Protein AF-A0A5C7ARL5-F1 (afdb_monomer_lite)

Secondary structure (DSSP, 8-state):
--GGGS-S--TTEEEEEEETTTTEEEEEETTTTEEEEEEE-TTT-TTS-EEEEEEE-SSSS----HHHHT---EESSHHHHHHHHHHHHHHHHHHTTTSPP--SEEEEEEEEGGGHHHHHHHH-S-EEEEEETTEEEEEEEEEPPTT-SSHHHHHHHHHHHHHHTSS--GGG---EEEE-TT--EEEEE-GGGGSS----

pLDDT: mean 78.19, std 13.84, range [32.22, 96.56]

Structure (mmCIF, N/CA/C/O backbone):
data_AF-A0A5C7ARL5-F1
#
_entry.id   AF-A0A5C7ARL5-F1
#
loop_
_atom_site.group_PDB
_atom_site.id
_atom_site.type_symbol
_atom_site.label_atom_id
_atom_site.label_alt_id
_atom_site.label_comp_id
_atom_site.label_asym_id
_atom_site.label_entity_id
_atom_site.label_seq_id
_atom_site.pdbx_PDB_ins_code
_atom_site.Cartn_x
_atom_site.Cartn_y
_atom_site.Cartn_z
_atom_site.occupancy
_atom_site.B_iso_or_equiv
_atom_site.auth_seq_id
_atom_site.auth_comp_id
_atom_site.auth_asym_id
_atom_site.auth_atom_id
_atom_site.pdbx_PDB_model_num
ATOM 1 N N . MET A 1 1 ? 8.467 6.815 -24.091 1.00 86.00 1 MET A N 1
ATOM 2 C CA . MET A 1 1 ? 9.329 5.598 -24.172 1.00 86.00 1 MET A CA 1
ATOM 3 C C . MET A 1 1 ? 8.619 4.344 -23.655 1.00 86.00 1 MET A C 1
ATOM 5 O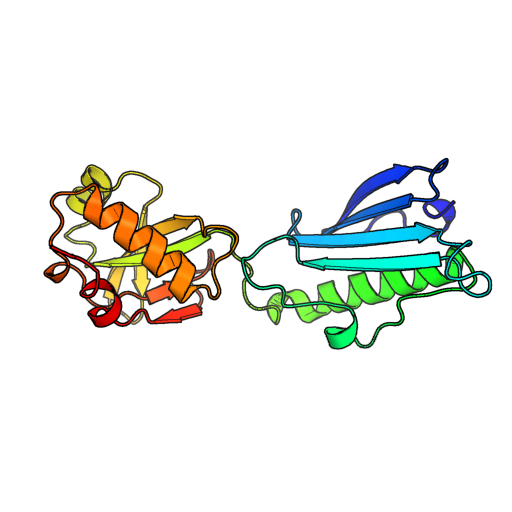 O . MET A 1 1 ? 8.441 3.408 -24.422 1.00 86.00 1 MET A O 1
ATOM 9 N N . TYR A 1 2 ? 8.197 4.303 -22.389 1.00 90.31 2 TYR A N 1
ATOM 10 C CA . TYR A 1 2 ? 7.544 3.115 -21.818 1.00 90.31 2 TYR A CA 1
ATOM 11 C C . TYR A 1 2 ? 6.089 2.936 -22.272 1.00 90.31 2 TYR A C 1
ATOM 13 O O . TYR A 1 2 ? 5.675 1.814 -22.555 1.00 90.31 2 TYR A O 1
ATOM 21 N N . LEU A 1 3 ? 5.336 4.035 -22.432 1.00 89.12 3 LEU A N 1
ATOM 22 C CA . LEU A 1 3 ? 3.918 4.004 -22.829 1.00 89.12 3 LEU A CA 1
ATOM 23 C C . LEU A 1 3 ? 3.642 3.193 -24.103 1.00 89.12 3 LEU A C 1
ATOM 25 O O . LEU A 1 3 ? 2.608 2.543 -24.195 1.00 89.12 3 LEU A O 1
ATOM 29 N N . SER A 1 4 ? 4.560 3.180 -25.077 1.00 90.88 4 SER A N 1
ATOM 30 C CA . SER A 1 4 ? 4.392 2.410 -26.321 1.00 90.88 4 SER A CA 1
ATOM 31 C C . SER A 1 4 ? 4.412 0.892 -26.125 1.00 90.88 4 SER A C 1
ATOM 33 O O . SER A 1 4 ? 4.107 0.152 -27.060 1.00 90.88 4 SER A O 1
ATOM 35 N N . HIS A 1 5 ? 4.814 0.424 -24.945 1.00 92.00 5 HIS A N 1
ATOM 36 C CA . HIS A 1 5 ? 4.867 -0.988 -24.581 1.00 92.00 5 HIS A CA 1
ATOM 37 C C . HIS A 1 5 ? 3.755 -1.392 -23.605 1.00 92.00 5 HIS A C 1
ATOM 39 O O . HIS A 1 5 ? 3.559 -2.588 -23.397 1.00 92.00 5 HIS A O 1
ATOM 45 N N . LEU A 1 6 ? 3.026 -0.427 -23.034 1.00 91.12 6 LEU A N 1
ATOM 46 C CA . LEU A 1 6 ? 1.921 -0.697 -22.121 1.00 91.12 6 LEU A CA 1
ATOM 47 C C . LEU A 1 6 ? 0.641 -1.078 -22.882 1.00 91.12 6 LEU A C 1
ATOM 49 O O . LEU A 1 6 ? 0.386 -0.574 -23.981 1.00 91.12 6 LEU A O 1
ATOM 53 N N . PRO A 1 7 ? -0.205 -1.945 -22.300 1.00 89.75 7 PRO A N 1
ATOM 54 C CA . PRO A 1 7 ? -1.556 -2.146 -22.800 1.00 89.75 7 PRO A CA 1
ATOM 55 C C . PRO A 1 7 ? -2.400 -0.877 -22.604 1.00 89.75 7 PRO A C 1
ATOM 57 O O . PRO A 1 7 ? -2.127 -0.044 -21.744 1.00 89.75 7 PRO A O 1
ATOM 60 N N . SER A 1 8 ? -3.473 -0.743 -23.384 1.00 84.75 8 SER A N 1
ATOM 61 C CA . SER A 1 8 ? -4.362 0.427 -23.325 1.00 84.75 8 SER A CA 1
ATOM 62 C C . SER A 1 8 ? -5.197 0.516 -22.045 1.00 84.75 8 SER A C 1
ATOM 64 O O . SER A 1 8 ? -5.700 1.589 -21.724 1.00 84.75 8 SER A O 1
ATOM 66 N N . ILE A 1 9 ? -5.394 -0.607 -21.349 1.00 85.12 9 ILE A N 1
ATOM 67 C CA . ILE A 1 9 ? -6.166 -0.702 -20.109 1.00 85.12 9 ILE A CA 1
ATOM 68 C C . ILE A 1 9 ? -5.427 -1.637 -19.156 1.00 85.12 9 ILE A C 1
ATOM 70 O O . ILE A 1 9 ? -5.051 -2.744 -19.544 1.00 85.12 9 ILE A O 1
ATOM 74 N N . ILE A 1 10 ? -5.285 -1.204 -17.904 1.00 90.88 10 ILE A N 1
ATOM 75 C CA . ILE A 1 10 ? -4.742 -1.996 -16.800 1.00 90.88 10 ILE A CA 1
ATOM 76 C C . ILE A 1 10 ? -5.774 -1.936 -15.663 1.00 90.88 10 ILE A C 1
ATOM 78 O O . ILE A 1 10 ? -5.907 -0.901 -15.014 1.00 90.88 10 ILE A O 1
ATOM 82 N N . PRO A 1 11 ? -6.594 -2.981 -15.461 1.00 87.62 11 PRO A N 1
ATOM 83 C CA . PRO A 1 11 ? -7.684 -2.940 -14.486 1.00 87.62 11 PRO A CA 1
ATOM 84 C C . PRO A 1 11 ? -7.183 -2.660 -13.067 1.00 87.62 11 PRO A C 1
ATOM 86 O O . PRO A 1 11 ? -6.268 -3.332 -12.622 1.00 87.62 11 PRO A O 1
ATOM 89 N N . ASN A 1 12 ? -7.821 -1.734 -12.344 1.00 89.75 12 ASN A N 1
ATOM 90 C CA . ASN A 1 12 ? -7.442 -1.292 -10.988 1.00 89.75 12 ASN A CA 1
ATOM 91 C C . ASN A 1 12 ? -6.115 -0.526 -10.885 1.00 89.75 12 ASN A C 1
ATOM 93 O O . ASN A 1 12 ? -5.685 -0.243 -9.768 1.00 89.75 12 ASN A O 1
ATOM 97 N N . TRP A 1 13 ? -5.502 -0.163 -12.013 1.00 94.25 13 TRP A N 1
ATOM 98 C CA . TRP A 1 13 ? -4.301 0.661 -12.054 1.00 94.25 13 TRP A CA 1
ATOM 99 C C . TRP A 1 13 ? -4.518 1.896 -12.920 1.00 94.25 13 TRP A C 1
ATOM 101 O O . TRP A 1 13 ? -5.257 1.875 -13.906 1.00 94.25 13 TRP A O 1
ATOM 111 N N . GLU A 1 14 ? -3.838 2.972 -12.561 1.00 94.81 14 GLU A N 1
ATOM 112 C CA . GLU A 1 14 ? -3.806 4.215 -13.319 1.00 94.81 14 GLU A CA 1
ATOM 113 C C . GLU A 1 14 ? -2.366 4.684 -13.502 1.00 94.81 14 GLU A C 1
ATOM 115 O O . GLU A 1 14 ? -1.515 4.460 -12.645 1.00 94.81 14 GLU A O 1
ATOM 120 N N . ILE A 1 15 ? -2.092 5.335 -14.632 1.00 94.75 15 ILE A N 1
ATOM 121 C CA . ILE A 1 15 ? -0.813 6.010 -14.852 1.00 94.75 15 ILE A CA 1
ATOM 122 C C . ILE A 1 15 ? -0.866 7.325 -14.077 1.00 94.75 15 ILE A C 1
ATOM 124 O O . ILE A 1 15 ? -1.695 8.183 -14.382 1.00 94.75 15 ILE A O 1
ATOM 128 N N . VAL A 1 16 ? 0.012 7.468 -13.088 1.00 94.12 16 VAL A N 1
ATOM 129 C CA . VAL A 1 16 ? 0.121 8.676 -12.258 1.00 94.12 16 VAL A CA 1
ATOM 130 C C . VAL A 1 16 ? 1.035 9.688 -12.927 1.00 94.12 16 VAL A C 1
ATOM 132 O O . VAL A 1 16 ? 0.721 10.875 -12.988 1.00 94.12 16 VAL A O 1
ATOM 135 N N . GLU A 1 17 ? 2.148 9.205 -13.471 1.00 94.50 17 GLU A N 1
ATOM 136 C CA . GLU A 1 17 ? 3.170 10.044 -14.071 1.00 94.50 17 GLU A CA 1
ATOM 137 C C . GLU A 1 17 ? 3.812 9.329 -15.255 1.00 94.50 17 GLU A C 1
ATOM 139 O O . GLU A 1 17 ? 4.050 8.123 -15.234 1.00 94.50 17 GLU A O 1
ATOM 144 N N . ASN A 1 18 ? 4.094 10.085 -16.309 1.00 93.50 18 ASN A N 1
ATOM 145 C CA . ASN A 1 18 ? 4.925 9.637 -17.413 1.00 93.50 18 ASN A CA 1
ATOM 146 C C . ASN A 1 18 ? 5.759 10.824 -17.875 1.00 93.50 18 ASN A C 1
ATOM 148 O O . ASN A 1 18 ? 5.256 11.702 -18.584 1.00 93.50 18 ASN A O 1
ATOM 152 N N . ASP A 1 19 ? 7.024 10.811 -17.485 1.00 93.38 19 ASP A N 1
ATOM 153 C CA . ASP A 1 19 ? 7.992 11.826 -17.844 1.00 93.38 19 ASP A CA 1
ATOM 154 C C . ASP A 1 19 ? 8.999 11.239 -18.836 1.00 93.38 19 ASP A C 1
ATOM 156 O O . ASP A 1 19 ? 9.857 10.418 -18.505 1.00 93.38 19 ASP A O 1
ATOM 160 N N . GLU A 1 20 ? 8.865 11.633 -20.101 1.00 88.06 20 GLU A N 1
ATOM 161 C CA . GLU A 1 20 ? 9.763 11.152 -21.148 1.00 88.06 20 GLU A CA 1
ATOM 162 C C . GLU A 1 20 ? 11.150 11.794 -21.085 1.00 88.06 20 GLU A C 1
ATOM 164 O O . GLU A 1 20 ? 12.098 11.178 -21.564 1.00 88.06 20 GLU A O 1
ATOM 169 N N . GLU A 1 21 ? 11.279 12.992 -20.509 1.00 88.31 21 GLU A N 1
ATOM 170 C CA . GLU A 1 21 ? 12.557 13.698 -20.382 1.00 88.31 21 GLU A CA 1
ATOM 171 C C . GLU A 1 21 ? 13.420 13.059 -19.291 1.00 88.31 21 GLU A C 1
ATOM 173 O O . GLU A 1 21 ? 14.618 12.852 -19.489 1.00 88.31 21 GLU A O 1
ATOM 178 N N . TYR A 1 22 ? 12.795 12.669 -18.179 1.00 86.75 22 TYR A N 1
ATOM 179 C CA . TYR A 1 22 ? 13.458 11.987 -17.065 1.00 86.75 22 TYR A CA 1
ATOM 180 C C . TYR A 1 22 ? 13.414 10.457 -17.160 1.00 86.75 22 TYR A C 1
ATOM 182 O O . TYR A 1 22 ? 13.835 9.773 -16.228 1.00 86.75 22 TYR A O 1
ATOM 190 N N . HIS A 1 23 ? 12.929 9.910 -18.280 1.00 93.44 23 HIS A N 1
ATOM 191 C CA . HIS A 1 23 ? 12.775 8.469 -18.501 1.00 93.44 23 HIS A CA 1
ATOM 192 C C . HIS A 1 23 ? 12.086 7.766 -17.322 1.00 93.44 23 HIS A C 1
ATOM 194 O O . HIS A 1 23 ? 12.549 6.724 -16.843 1.00 93.44 23 HIS A O 1
ATOM 200 N N . TYR A 1 24 ? 10.959 8.334 -16.892 1.00 95.25 24 TYR A N 1
ATOM 201 C CA . TYR A 1 24 ? 10.188 7.906 -15.736 1.00 95.25 24 TYR A CA 1
ATOM 202 C C . TYR A 1 24 ? 8.747 7.545 -16.115 1.00 95.25 24 TYR A C 1
ATOM 204 O O . TYR A 1 24 ? 8.101 8.224 -16.915 1.00 95.25 24 TYR A O 1
ATOM 212 N N . LEU A 1 25 ? 8.230 6.468 -15.535 1.00 96.56 25 LEU A N 1
ATOM 213 C CA . LEU A 1 25 ? 6.825 6.073 -15.629 1.00 96.56 25 LEU A CA 1
ATOM 214 C C . LEU A 1 25 ? 6.381 5.548 -14.268 1.00 96.56 25 LEU A C 1
ATOM 216 O O . LEU A 1 25 ? 7.049 4.684 -13.711 1.00 96.56 25 LEU A O 1
ATOM 220 N N . GLU A 1 26 ? 5.233 5.999 -13.781 1.00 96.19 26 GLU A N 1
ATOM 221 C CA . GLU A 1 26 ? 4.642 5.560 -12.520 1.00 96.19 26 GLU A CA 1
ATOM 222 C C . GLU A 1 26 ? 3.186 5.146 -12.709 1.00 96.19 26 GLU A C 1
ATOM 224 O O . GLU A 1 26 ? 2.387 5.859 -13.327 1.00 96.19 26 GLU A O 1
ATOM 229 N N . LEU A 1 27 ? 2.837 3.998 -12.133 1.00 95.94 27 LEU A N 1
ATOM 230 C CA . LEU A 1 27 ? 1.473 3.516 -12.020 1.00 95.94 27 LEU A CA 1
ATOM 231 C C . LEU A 1 27 ? 1.090 3.354 -10.544 1.00 95.94 27 LEU A C 1
ATOM 233 O O . LEU A 1 27 ? 1.868 2.857 -9.727 1.00 95.94 27 LEU A O 1
ATOM 237 N N . SER A 1 28 ? -0.150 3.720 -10.240 1.00 93.25 28 SER A N 1
ATOM 238 C CA . SER A 1 28 ? -0.803 3.540 -8.943 1.00 93.25 28 SER A CA 1
ATOM 239 C C . SER A 1 28 ? -1.884 2.475 -9.072 1.00 93.25 28 SER A C 1
ATOM 241 O O . SER A 1 28 ? -2.750 2.562 -9.941 1.00 93.25 28 SER A O 1
ATOM 243 N N . GLY A 1 29 ? -1.820 1.460 -8.218 1.00 90.88 29 GLY A N 1
ATOM 244 C CA . GLY A 1 29 ? -2.745 0.336 -8.165 1.00 90.88 29 GLY A CA 1
ATOM 245 C C . GLY A 1 29 ? -3.640 0.390 -6.934 1.00 90.88 29 GLY A C 1
ATOM 246 O O . GLY A 1 29 ? -3.235 0.878 -5.876 1.00 90.88 29 GLY A O 1
ATOM 247 N N . TYR A 1 30 ? -4.856 -0.146 -7.056 1.00 86.75 30 TYR A N 1
ATOM 248 C CA . TYR A 1 30 ? -5.775 -0.371 -5.932 1.00 86.75 30 TYR A CA 1
ATOM 249 C C . TYR A 1 30 ? -6.027 0.901 -5.103 1.00 86.75 30 TYR A C 1
ATOM 251 O O . TYR A 1 30 ? -5.898 0.949 -3.878 1.00 86.75 30 TYR A O 1
ATOM 259 N N . SER A 1 31 ? -6.379 1.978 -5.812 1.00 84.00 31 SER A N 1
ATOM 260 C CA . SER A 1 31 ? -6.623 3.303 -5.227 1.00 84.00 31 SER A CA 1
ATOM 261 C C . SER A 1 31 ? -5.409 3.856 -4.463 1.00 84.00 31 SER A C 1
ATOM 263 O O . SER A 1 31 ? -5.573 4.403 -3.369 1.00 84.00 31 SER A O 1
ATOM 265 N N . GLY A 1 32 ? -4.200 3.684 -5.005 1.00 82.38 32 GLY A N 1
ATOM 266 C CA . GLY A 1 32 ? -2.948 4.157 -4.403 1.00 82.38 32 GLY A CA 1
ATOM 267 C C . GLY A 1 32 ? -2.447 3.302 -3.246 1.00 82.38 32 GLY A C 1
ATOM 268 O O . GLY A 1 32 ? -1.798 3.823 -2.344 1.00 82.38 32 GLY A O 1
ATOM 269 N N . GLU A 1 33 ? -2.819 2.024 -3.203 1.00 82.12 33 GLU A N 1
ATOM 270 C CA . GLU A 1 33 ? -2.258 1.050 -2.257 1.00 82.12 33 GLU A CA 1
ATOM 271 C C . GLU A 1 33 ? -0.887 0.548 -2.706 1.00 82.12 33 GLU A C 1
ATOM 273 O O . GLU A 1 33 ? -0.013 0.321 -1.871 1.00 82.12 33 GLU A O 1
ATOM 278 N N . PHE A 1 34 ? -0.700 0.419 -4.016 1.00 87.06 34 PHE A N 1
ATOM 279 C CA . PHE A 1 34 ? 0.545 -0.019 -4.619 1.00 87.06 34 PHE A CA 1
ATOM 280 C C . PHE A 1 34 ? 1.049 1.031 -5.590 1.00 87.06 34 PHE A C 1
ATOM 282 O O . PHE A 1 34 ? 0.275 1.602 -6.359 1.00 87.06 34 PHE A O 1
ATOM 289 N N . ARG A 1 35 ? 2.358 1.227 -5.595 1.00 90.94 35 ARG A N 1
ATOM 290 C CA . ARG A 1 35 ? 3.068 2.038 -6.569 1.00 90.94 35 ARG A CA 1
ATOM 291 C C . ARG A 1 35 ? 4.064 1.149 -7.282 1.00 90.94 35 ARG A C 1
ATOM 293 O O . ARG A 1 35 ? 4.845 0.452 -6.643 1.00 90.94 35 ARG A O 1
ATOM 300 N N . ILE A 1 36 ? 4.045 1.185 -8.605 1.00 93.75 36 ILE A N 1
ATOM 301 C CA . ILE A 1 36 ? 5.068 0.557 -9.436 1.00 93.75 36 ILE A CA 1
ATOM 302 C C . ILE A 1 36 ? 5.601 1.598 -10.405 1.00 93.75 36 ILE A C 1
ATOM 304 O O . ILE A 1 36 ? 4.832 2.349 -11.004 1.00 93.75 36 ILE A O 1
ATOM 308 N N . TYR A 1 37 ? 6.916 1.675 -10.543 1.00 94.94 37 TYR A N 1
ATOM 309 C CA . TYR A 1 37 ? 7.552 2.685 -11.370 1.00 94.94 37 TYR A CA 1
ATOM 310 C C . TYR A 1 37 ? 8.733 2.127 -12.151 1.00 94.94 37 TYR A C 1
ATOM 312 O O . TYR A 1 37 ? 9.372 1.154 -11.759 1.00 94.94 37 TYR A O 1
ATOM 320 N N . LEU A 1 38 ? 9.019 2.767 -13.277 1.00 96.06 38 LEU A N 1
ATOM 321 C CA . LEU A 1 38 ? 10.199 2.547 -14.094 1.00 96.06 38 LEU A CA 1
ATOM 322 C C . LEU A 1 38 ? 11.016 3.826 -14.125 1.00 96.06 38 LEU A C 1
ATOM 324 O O . LEU A 1 38 ? 10.472 4.904 -14.348 1.00 96.06 38 LEU A O 1
ATOM 328 N N . THR A 1 39 ? 12.321 3.694 -13.938 1.00 95.75 39 THR A N 1
ATOM 329 C CA . THR A 1 39 ? 13.277 4.792 -14.082 1.00 95.75 39 THR A CA 1
ATOM 330 C C . THR A 1 39 ? 14.510 4.316 -14.837 1.00 95.75 39 THR A C 1
ATOM 332 O O . THR A 1 39 ? 14.820 3.123 -14.843 1.00 95.75 39 THR A O 1
ATOM 335 N N . GLU A 1 40 ? 15.210 5.233 -15.496 1.00 94.88 40 GLU A N 1
ATOM 336 C CA . GLU A 1 40 ? 16.478 4.933 -16.149 1.00 94.88 40 GLU A CA 1
ATOM 337 C C . GLU A 1 40 ? 17.664 5.403 -15.292 1.00 94.88 40 GLU A C 1
ATOM 339 O O . GLU A 1 40 ? 17.796 6.581 -14.974 1.00 94.88 40 GLU A O 1
ATOM 344 N N . ASP A 1 41 ? 18.570 4.481 -14.976 1.00 91.31 41 ASP A N 1
ATOM 345 C CA . ASP A 1 41 ? 19.796 4.707 -14.218 1.00 91.31 41 ASP A CA 1
ATOM 346 C C . ASP A 1 41 ? 21.014 4.121 -14.952 1.00 91.31 41 ASP A C 1
ATOM 348 O O . ASP A 1 41 ? 21.629 3.122 -14.566 1.00 91.31 41 ASP A O 1
ATOM 352 N N . ARG A 1 42 ? 21.368 4.760 -16.071 1.00 90.88 42 ARG A N 1
ATOM 353 C CA . ARG A 1 42 ? 22.543 4.384 -16.879 1.00 90.88 42 ARG A CA 1
ATOM 354 C C . ARG A 1 42 ? 23.870 4.597 -16.164 1.00 90.88 42 ARG A C 1
ATOM 356 O O . ARG A 1 42 ? 24.865 4.008 -16.582 1.00 90.88 42 ARG A O 1
ATOM 363 N N . TYR A 1 43 ? 23.911 5.488 -15.176 1.00 89.75 43 TYR A N 1
ATOM 364 C CA . TYR A 1 43 ? 25.157 5.827 -14.502 1.00 89.75 43 TYR A CA 1
ATOM 365 C C . TYR A 1 43 ? 25.569 4.714 -13.541 1.00 89.75 43 TYR A C 1
ATOM 367 O O . TYR A 1 43 ? 26.722 4.282 -13.580 1.00 89.75 43 TYR A O 1
ATOM 375 N N . GLU A 1 44 ? 24.633 4.218 -12.729 1.00 89.50 44 GLU A N 1
ATOM 376 C CA . GLU A 1 44 ? 24.917 3.129 -11.793 1.00 89.50 44 GLU A CA 1
ATOM 377 C C . GLU A 1 44 ? 24.848 1.751 -12.469 1.00 89.50 44 GLU A C 1
ATOM 379 O O . GLU A 1 44 ? 25.624 0.862 -12.117 1.00 89.50 44 GLU A O 1
ATOM 384 N N . ASN A 1 45 ? 23.977 1.575 -13.474 1.00 90.81 45 ASN A N 1
ATOM 385 C CA . ASN A 1 45 ? 23.692 0.273 -14.091 1.00 90.81 45 ASN A CA 1
ATOM 386 C C . ASN A 1 45 ? 23.816 0.306 -15.631 1.00 90.81 45 ASN A C 1
ATOM 388 O O . ASN A 1 45 ? 22.822 0.147 -16.340 1.00 90.81 45 ASN A O 1
ATOM 392 N N . PRO A 1 46 ? 25.023 0.471 -16.204 1.00 91.81 46 PRO A N 1
ATOM 393 C CA . PRO A 1 46 ? 25.194 0.708 -17.643 1.00 91.81 46 PRO A CA 1
ATOM 394 C C . PRO A 1 46 ? 24.687 -0.427 -18.554 1.00 91.81 46 PRO A C 1
ATOM 396 O O . PRO A 1 46 ? 24.191 -0.148 -19.645 1.00 91.81 46 PRO A O 1
ATOM 399 N N . ASP A 1 47 ? 24.775 -1.688 -18.118 1.00 94.38 47 ASP A N 1
ATOM 400 C CA . ASP A 1 47 ? 24.345 -2.860 -18.907 1.00 94.38 47 ASP A CA 1
ATOM 401 C C . ASP A 1 47 ? 22.844 -3.180 -18.758 1.00 94.38 47 ASP A C 1
ATOM 403 O O . ASP A 1 47 ? 22.237 -3.849 -19.605 1.00 94.38 47 ASP A O 1
ATOM 407 N N . LYS A 1 48 ? 22.237 -2.706 -17.666 1.00 95.75 48 LYS A N 1
ATOM 408 C CA . LYS A 1 48 ? 20.826 -2.903 -17.318 1.00 95.75 48 LYS A CA 1
ATOM 409 C C . LYS A 1 48 ? 20.241 -1.610 -16.738 1.00 95.75 48 LYS A C 1
ATOM 411 O O . LYS A 1 48 ? 19.932 -1.560 -15.548 1.00 95.75 48 LYS A O 1
ATOM 416 N N . PRO A 1 49 ? 20.127 -0.550 -17.553 1.00 95.50 49 PRO A N 1
ATOM 417 C CA . PRO A 1 49 ? 19.851 0.782 -17.036 1.00 95.50 49 PRO A CA 1
ATOM 418 C C . PRO A 1 49 ? 18.392 0.987 -16.639 1.00 95.50 49 PRO A C 1
ATOM 420 O O . PRO A 1 49 ? 18.079 2.000 -16.034 1.00 95.50 49 PRO A O 1
ATOM 423 N N . TYR A 1 50 ? 17.481 0.079 -16.985 1.00 95.94 50 TYR A N 1
ATOM 424 C CA . TYR A 1 50 ? 16.060 0.257 -16.711 1.00 95.94 50 TYR A CA 1
ATOM 425 C C . TYR A 1 50 ? 15.704 -0.411 -15.394 1.00 95.94 50 TYR A C 1
ATOM 427 O O . TYR A 1 50 ? 15.694 -1.639 -15.298 1.00 95.94 50 TYR A O 1
ATOM 435 N N . LYS A 1 51 ? 15.424 0.405 -14.383 1.00 94.62 51 LYS A N 1
ATOM 436 C CA . LYS A 1 51 ? 15.089 -0.045 -13.040 1.00 94.62 51 LYS A CA 1
ATOM 437 C C . LYS A 1 51 ? 13.580 -0.081 -12.851 1.00 94.62 51 LYS A C 1
ATOM 439 O O . LYS A 1 51 ? 12.909 0.920 -13.091 1.00 94.62 51 LYS A O 1
ATOM 444 N N . LEU A 1 52 ? 13.079 -1.215 -12.378 1.00 94.00 52 LEU A N 1
ATOM 445 C CA . LEU A 1 52 ? 11.713 -1.397 -11.904 1.00 94.00 52 LEU A CA 1
ATOM 446 C C . LEU A 1 52 ? 11.707 -1.222 -10.380 1.00 94.00 52 LEU A C 1
ATOM 448 O O . LEU A 1 52 ? 12.517 -1.825 -9.674 1.00 94.00 52 LEU A O 1
ATOM 452 N N . GLY A 1 53 ? 10.839 -0.340 -9.896 1.00 91.06 53 GLY A N 1
ATOM 453 C CA . GLY A 1 53 ? 10.588 -0.079 -8.484 1.00 91.06 53 GLY A CA 1
ATOM 454 C C . GLY A 1 53 ? 9.148 -0.417 -8.103 1.00 91.06 53 GLY A C 1
ATOM 455 O O . GLY A 1 53 ? 8.237 -0.198 -8.899 1.00 91.06 53 GLY A O 1
ATOM 456 N N . PHE A 1 54 ? 8.941 -0.969 -6.909 1.00 89.69 54 PHE A N 1
ATOM 457 C CA . PHE A 1 54 ? 7.637 -1.383 -6.406 1.00 89.69 54 PHE A CA 1
ATOM 458 C C . PHE A 1 54 ? 7.577 -1.112 -4.910 1.00 89.69 54 PHE A C 1
ATOM 460 O O . PHE A 1 54 ? 8.424 -1.600 -4.163 1.00 89.69 54 PHE A O 1
ATOM 467 N N . ASP A 1 55 ? 6.556 -0.364 -4.509 1.00 82.56 55 ASP A N 1
ATOM 468 C CA . ASP A 1 55 ? 6.304 0.015 -3.131 1.00 82.56 55 ASP A CA 1
ATOM 469 C C . ASP A 1 55 ? 4.835 -0.269 -2.794 1.00 82.56 55 ASP A C 1
ATOM 471 O O . ASP A 1 55 ? 3.924 0.032 -3.575 1.00 82.56 55 ASP A O 1
ATOM 475 N N . GLN A 1 56 ? 4.577 -0.777 -1.592 1.00 80.25 56 GLN A N 1
ATOM 476 C CA . GLN A 1 56 ? 3.252 -0.679 -0.993 1.00 80.25 56 GLN A CA 1
ATOM 477 C C . GLN A 1 56 ? 3.145 0.657 -0.251 1.00 80.25 56 GLN A C 1
ATOM 479 O O . GLN A 1 56 ? 3.843 0.896 0.729 1.00 80.25 56 GLN A O 1
ATOM 484 N N . THR A 1 57 ? 2.286 1.549 -0.739 1.00 76.19 57 THR A N 1
ATOM 485 C CA . THR A 1 57 ? 2.220 2.959 -0.315 1.00 76.19 57 THR A CA 1
ATOM 486 C C . THR A 1 57 ? 1.210 3.231 0.790 1.00 76.19 57 THR A C 1
ATOM 488 O O . THR A 1 57 ? 1.183 4.327 1.354 1.00 76.19 57 THR A O 1
ATOM 491 N N . LYS A 1 58 ? 0.353 2.257 1.101 1.00 72.81 58 LYS A N 1
ATOM 492 C CA . LYS A 1 58 ? -0.518 2.301 2.279 1.00 72.81 58 LYS A CA 1
ATOM 493 C C . LYS A 1 58 ? 0.045 1.412 3.380 1.00 72.81 58 LYS A C 1
ATOM 495 O O . LYS A 1 58 ? 0.864 0.536 3.130 1.00 72.81 58 LYS A O 1
ATOM 500 N N . GLY A 1 59 ? -0.468 1.610 4.590 1.00 63.31 59 GLY A N 1
ATOM 501 C CA . GLY A 1 59 ? -0.084 0.861 5.776 1.00 63.31 59 GLY A CA 1
ATOM 502 C C . GLY A 1 59 ? 1.153 1.421 6.450 1.00 63.31 59 GLY A C 1
ATOM 503 O O . GLY A 1 59 ? 1.864 2.270 5.932 1.00 63.31 59 GLY A O 1
ATOM 504 N N . ILE A 1 60 ? 1.382 0.941 7.663 1.00 59.34 60 ILE A N 1
ATOM 505 C CA . ILE A 1 60 ? 2.499 1.378 8.510 1.00 59.34 60 ILE A CA 1
ATOM 506 C C . ILE A 1 60 ? 3.660 0.379 8.539 1.00 59.34 60 ILE A C 1
ATOM 508 O O . ILE A 1 60 ? 4.676 0.639 9.172 1.00 59.34 60 ILE A O 1
ATOM 512 N N . LEU A 1 61 ? 3.490 -0.775 7.892 1.00 60.09 61 LEU A N 1
ATOM 513 C CA . LEU A 1 61 ? 4.523 -1.787 7.728 1.00 60.09 61 LEU A CA 1
ATOM 514 C C . LEU A 1 61 ? 4.757 -1.955 6.233 1.00 60.09 61 LEU A C 1
ATOM 516 O O . LEU A 1 61 ? 3.822 -2.318 5.520 1.00 60.09 61 LEU A O 1
ATOM 520 N N . GLU A 1 62 ? 5.988 -1.728 5.784 1.00 58.81 62 GLU A N 1
ATOM 521 C CA . GLU A 1 62 ? 6.435 -2.196 4.473 1.00 58.81 62 GLU A CA 1
ATOM 522 C C . GLU A 1 62 ? 6.335 -3.728 4.477 1.00 58.81 62 GLU A C 1
ATOM 524 O O . GLU A 1 62 ? 6.938 -4.397 5.320 1.00 58.81 62 GLU A O 1
ATOM 529 N N . ARG A 1 63 ? 5.478 -4.287 3.617 1.00 65.75 63 ARG A N 1
ATOM 530 C CA . ARG A 1 63 ? 5.173 -5.731 3.609 1.00 65.75 63 ARG A CA 1
ATOM 531 C C . ARG A 1 63 ? 5.487 -6.418 2.292 1.00 65.75 63 ARG A C 1
ATOM 533 O O . ARG A 1 63 ? 5.743 -7.620 2.296 1.00 65.75 63 ARG A O 1
ATOM 540 N N . PHE A 1 64 ? 5.473 -5.677 1.190 1.00 69.44 64 PHE A N 1
ATOM 541 C CA . PHE A 1 64 ? 5.714 -6.229 -0.133 1.00 69.44 64 PHE A CA 1
AT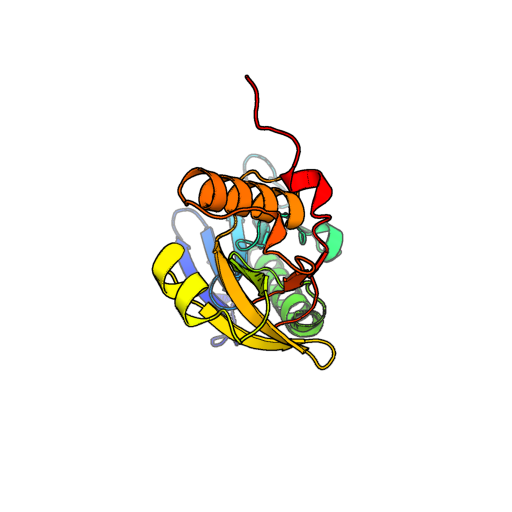OM 542 C C . PHE A 1 64 ? 6.781 -5.413 -0.844 1.00 69.44 64 PHE A C 1
ATOM 544 O O . PHE A 1 64 ? 6.642 -4.204 -1.011 1.00 69.44 64 PHE A O 1
ATOM 551 N N . ASP A 1 65 ? 7.828 -6.113 -1.257 1.00 68.88 65 ASP A N 1
ATOM 552 C CA . ASP A 1 65 ? 8.883 -5.633 -2.134 1.00 68.88 65 ASP A CA 1
ATOM 553 C C . ASP A 1 65 ? 9.149 -6.698 -3.219 1.00 68.88 65 ASP A C 1
ATOM 555 O O . ASP A 1 65 ? 8.418 -7.687 -3.350 1.00 68.88 65 ASP A O 1
ATOM 559 N N . TYR A 1 66 ? 10.216 -6.517 -3.996 1.00 70.62 66 TYR A N 1
ATOM 560 C CA . TYR A 1 66 ? 10.635 -7.492 -5.008 1.00 70.62 66 TYR A CA 1
ATOM 561 C C . TYR A 1 66 ? 10.989 -8.866 -4.452 1.00 70.62 66 TYR A C 1
ATOM 563 O O . TYR A 1 66 ? 10.802 -9.859 -5.152 1.00 70.62 66 TYR A O 1
ATOM 571 N N . SER A 1 67 ? 11.489 -8.945 -3.217 1.00 68.81 67 SER A N 1
ATOM 572 C CA . SER A 1 67 ? 11.847 -10.227 -2.610 1.00 68.81 67 SER A CA 1
ATOM 573 C C . SER A 1 67 ? 10.608 -11.086 -2.372 1.00 68.81 67 SER A C 1
ATOM 575 O O . SER A 1 67 ? 10.657 -12.294 -2.590 1.00 68.81 67 SER A O 1
ATOM 577 N N . THR A 1 68 ? 9.477 -10.461 -2.032 1.00 70.62 68 THR A N 1
ATOM 578 C CA . THR A 1 68 ? 8.196 -11.161 -1.885 1.00 70.62 68 THR A CA 1
ATOM 579 C C . THR A 1 68 ? 7.616 -11.621 -3.224 1.00 70.62 68 THR A C 1
ATOM 581 O O . THR A 1 68 ? 6.848 -12.579 -3.262 1.00 70.62 68 THR A O 1
ATOM 584 N N . LEU A 1 69 ? 7.968 -10.947 -4.319 1.00 73.25 69 LEU A N 1
ATOM 585 C CA . LEU A 1 69 ? 7.440 -11.217 -5.658 1.00 73.25 69 LEU A CA 1
ATOM 586 C C . LEU A 1 69 ? 8.371 -12.078 -6.527 1.00 73.25 69 LEU A C 1
ATOM 588 O O . LEU A 1 69 ? 8.000 -12.403 -7.650 1.00 73.25 69 LEU A O 1
ATOM 592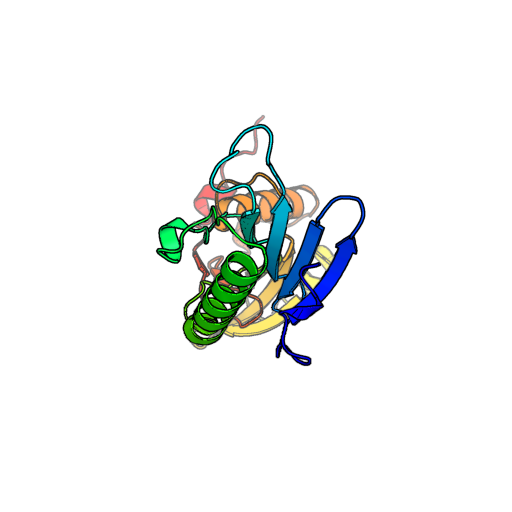 N N . GLU A 1 70 ? 9.563 -12.425 -6.027 1.00 75.62 70 GLU A N 1
ATOM 593 C CA . GLU A 1 70 ? 10.622 -13.140 -6.762 1.00 75.62 70 GLU A CA 1
ATOM 594 C C . GLU A 1 70 ? 10.981 -12.498 -8.122 1.00 75.62 70 GLU A C 1
ATOM 596 O O . GLU A 1 70 ? 11.415 -13.186 -9.046 1.00 75.62 70 GLU A O 1
ATOM 601 N N . ALA A 1 71 ? 10.811 -11.177 -8.249 1.00 78.62 71 ALA A N 1
ATOM 602 C CA . ALA A 1 71 ? 10.979 -10.448 -9.507 1.00 78.62 71 ALA A CA 1
ATOM 603 C C . ALA A 1 71 ? 12.325 -9.706 -9.582 1.00 78.62 71 ALA A C 1
ATOM 605 O O . ALA A 1 71 ? 12.829 -9.176 -8.586 1.00 78.62 71 ALA A O 1
ATOM 606 N N . ASP A 1 72 ? 12.893 -9.635 -10.787 1.00 83.50 72 ASP A N 1
ATOM 607 C CA . ASP A 1 72 ? 14.103 -8.856 -11.057 1.00 83.50 72 ASP A CA 1
ATOM 608 C C . ASP A 1 72 ? 13.789 -7.342 -11.017 1.00 83.50 72 ASP A C 1
ATOM 610 O O . ASP A 1 72 ? 12.674 -6.895 -11.304 1.00 83.50 72 ASP A O 1
ATOM 614 N N . SER A 1 73 ? 14.786 -6.510 -10.704 1.00 89.12 73 SER A N 1
ATOM 615 C CA . SER A 1 73 ? 14.612 -5.047 -10.626 1.00 89.12 73 SER A CA 1
ATOM 616 C C . SER A 1 73 ? 15.369 -4.260 -11.696 1.00 89.12 73 SER A C 1
ATOM 618 O O . SER A 1 73 ? 15.181 -3.051 -11.793 1.00 89.12 73 SER A O 1
ATOM 620 N N . LEU A 1 74 ? 16.210 -4.909 -12.512 1.00 93.88 74 LEU A N 1
ATOM 621 C CA . LEU A 1 74 ? 17.075 -4.254 -13.502 1.00 93.88 74 LEU A CA 1
ATOM 622 C C . LEU A 1 74 ? 17.014 -4.946 -14.868 1.00 93.88 74 LEU A C 1
ATOM 624 O O . LEU A 1 74 ? 17.234 -6.156 -14.978 1.00 93.88 74 LEU A O 1
ATOM 628 N N . TYR A 1 75 ? 16.823 -4.151 -15.921 1.00 95.31 75 TYR A N 1
ATOM 629 C CA . TYR A 1 75 ? 16.556 -4.617 -17.283 1.00 95.31 75 TYR A CA 1
ATOM 630 C C . TYR A 1 75 ? 17.399 -3.887 -18.327 1.00 95.31 75 TYR A C 1
ATOM 632 O O . TYR A 1 75 ? 17.763 -2.720 -18.165 1.00 95.31 75 TYR A O 1
ATOM 640 N N . SER A 1 76 ? 17.701 -4.574 -19.431 1.00 95.56 76 SER A N 1
ATOM 641 C CA . SER A 1 76 ? 18.533 -4.035 -20.514 1.00 95.56 76 SER A CA 1
ATOM 642 C C . SER A 1 76 ? 17.749 -3.179 -21.506 1.00 95.56 76 SER A C 1
ATOM 644 O O . SER A 1 76 ? 18.346 -2.336 -22.176 1.00 95.56 76 SER A O 1
ATOM 646 N N . THR A 1 77 ? 16.426 -3.348 -21.603 1.00 95.12 77 THR A N 1
ATOM 647 C CA . THR A 1 77 ? 15.578 -2.555 -22.507 1.00 95.12 77 THR A CA 1
ATOM 648 C C . THR A 1 77 ? 14.300 -2.031 -21.836 1.00 95.12 77 THR A C 1
ATOM 650 O O . THR A 1 77 ? 13.777 -2.681 -20.929 1.00 95.12 77 THR A O 1
ATOM 653 N N . PRO A 1 78 ? 13.712 -0.918 -22.331 1.00 94.38 78 PRO A N 1
ATOM 654 C CA . PRO A 1 78 ? 12.430 -0.418 -21.826 1.00 94.38 78 PRO A CA 1
ATOM 655 C C . PRO A 1 78 ? 11.299 -1.432 -21.995 1.00 94.38 78 PRO A C 1
ATOM 657 O O . PRO A 1 78 ? 10.392 -1.507 -21.176 1.00 94.38 78 PRO A O 1
ATOM 660 N N . LYS A 1 79 ? 11.346 -2.215 -23.080 1.00 95.50 79 LYS A N 1
ATOM 661 C CA . LYS A 1 79 ? 10.341 -3.231 -23.379 1.00 95.50 79 LYS A CA 1
ATOM 662 C C . LYS A 1 79 ? 10.368 -4.359 -22.351 1.00 95.50 79 LYS A C 1
ATOM 664 O O . LYS A 1 79 ? 9.304 -4.733 -21.880 1.00 95.50 79 LYS A O 1
ATOM 669 N N . GLU A 1 80 ? 11.547 -4.886 -22.026 1.00 95.56 80 GLU A N 1
ATOM 670 C CA . GLU A 1 80 ? 11.698 -5.922 -20.993 1.00 95.56 80 GLU A CA 1
ATOM 671 C C . GLU A 1 80 ? 11.223 -5.405 -19.634 1.00 95.56 80 GLU A C 1
ATOM 673 O O . GLU A 1 80 ? 10.448 -6.076 -18.965 1.00 95.56 80 GLU A O 1
ATOM 678 N N . ALA A 1 81 ? 11.596 -4.173 -19.279 1.00 95.19 81 ALA A N 1
ATOM 679 C CA . ALA A 1 81 ? 11.193 -3.566 -18.015 1.00 95.19 81 ALA A CA 1
ATOM 680 C C . ALA A 1 81 ? 9.663 -3.386 -17.910 1.00 95.19 81 ALA A C 1
ATOM 682 O O . ALA A 1 81 ? 9.070 -3.661 -16.870 1.00 95.19 81 ALA A O 1
ATOM 683 N N . VAL A 1 82 ? 9.003 -2.978 -19.004 1.00 95.62 82 VAL A N 1
ATOM 684 C CA . VAL A 1 82 ? 7.532 -2.901 -19.069 1.00 95.62 82 VAL A CA 1
ATOM 685 C C . VAL A 1 82 ? 6.893 -4.291 -19.053 1.00 95.62 82 VAL A C 1
ATOM 687 O O . VAL A 1 82 ? 5.840 -4.462 -18.450 1.00 95.62 82 VAL A O 1
ATOM 690 N N . GLN A 1 83 ? 7.502 -5.293 -19.692 1.00 95.31 83 GLN A N 1
ATOM 691 C CA . GLN A 1 83 ? 7.001 -6.669 -19.630 1.00 95.31 83 GLN A CA 1
ATOM 692 C C . GLN A 1 83 ? 7.007 -7.192 -18.193 1.00 95.31 83 GLN A C 1
ATOM 694 O O . GLN A 1 83 ? 5.977 -7.697 -17.751 1.00 95.31 83 GLN A O 1
ATOM 699 N N . GLU A 1 84 ? 8.096 -6.992 -17.449 1.00 94.56 84 GLU A N 1
ATOM 700 C CA . GLU A 1 84 ? 8.125 -7.386 -16.041 1.00 94.56 84 GLU A CA 1
ATOM 701 C C . GLU A 1 84 ? 7.141 -6.567 -15.197 1.00 94.56 84 GLU A C 1
ATOM 703 O O . GLU A 1 84 ? 6.406 -7.136 -14.396 1.00 94.56 84 GLU A O 1
ATOM 708 N N . MET A 1 85 ? 7.051 -5.245 -15.403 1.00 94.69 85 MET A N 1
ATOM 709 C CA . MET A 1 85 ? 6.051 -4.408 -14.724 1.00 94.69 85 MET A CA 1
ATOM 710 C C . MET A 1 85 ? 4.646 -5.017 -14.837 1.00 94.69 85 MET A C 1
ATOM 712 O O . MET A 1 85 ? 3.904 -5.051 -13.857 1.00 94.69 85 MET A O 1
ATOM 716 N N . MET A 1 86 ? 4.290 -5.530 -16.018 1.00 95.19 86 MET A N 1
ATOM 717 C CA . MET A 1 86 ? 2.996 -6.169 -16.241 1.00 95.19 86 MET A CA 1
ATOM 718 C C . MET A 1 86 ? 2.859 -7.528 -15.544 1.00 95.19 86 MET A C 1
ATOM 720 O O . MET A 1 86 ? 1.770 -7.826 -15.050 1.00 95.19 86 MET A O 1
ATOM 724 N N . GLU A 1 87 ? 3.918 -8.338 -15.477 1.00 93.19 87 GLU A N 1
ATOM 725 C CA . GLU A 1 87 ? 3.904 -9.593 -14.708 1.00 93.19 87 GLU A CA 1
ATOM 726 C C . GLU A 1 87 ? 3.782 -9.320 -13.202 1.00 93.19 87 GLU A C 1
ATOM 728 O O . GLU A 1 87 ? 2.967 -9.952 -12.534 1.00 93.19 87 GLU A O 1
ATOM 733 N N . VAL A 1 88 ? 4.476 -8.307 -12.675 1.00 91.81 88 VAL A N 1
ATOM 734 C CA . VAL A 1 88 ? 4.325 -7.865 -11.280 1.00 91.81 88 VAL A CA 1
ATOM 735 C C . VAL A 1 88 ? 2.894 -7.394 -11.003 1.00 91.81 88 VAL A C 1
ATOM 737 O O . VAL A 1 88 ? 2.270 -7.850 -10.046 1.00 91.81 88 VAL A O 1
ATOM 740 N N . ILE A 1 89 ? 2.335 -6.529 -11.857 1.00 92.44 89 ILE A N 1
ATOM 741 C CA . ILE A 1 89 ? 0.941 -6.060 -11.749 1.00 92.44 89 ILE A CA 1
ATOM 742 C C . ILE A 1 89 ? -0.039 -7.236 -11.728 1.00 92.44 89 ILE A C 1
ATOM 744 O O . ILE A 1 89 ? -1.004 -7.237 -10.955 1.00 92.44 89 ILE A O 1
ATOM 748 N N . LYS A 1 90 ? 0.197 -8.244 -12.568 1.00 91.25 90 LYS A N 1
ATOM 749 C CA . LYS A 1 90 ? -0.625 -9.449 -12.627 1.00 91.25 90 LYS A CA 1
ATOM 750 C C . LYS A 1 90 ? -0.507 -10.273 -11.344 1.00 91.25 90 LYS A C 1
ATOM 752 O O . LYS A 1 90 ? -1.540 -10.616 -10.781 1.00 91.25 90 LYS A O 1
ATOM 757 N N . SER A 1 91 ? 0.703 -10.502 -10.835 1.00 88.75 91 SER A N 1
ATOM 758 C CA . SER A 1 91 ? 0.924 -11.195 -9.559 1.00 88.75 91 SER A CA 1
ATOM 759 C C . SER A 1 91 ? 0.234 -10.485 -8.394 1.00 88.75 91 SER A C 1
ATOM 761 O O . SER A 1 91 ? -0.444 -11.131 -7.600 1.00 88.75 91 SER A O 1
ATOM 763 N N . ILE A 1 92 ? 0.316 -9.151 -8.326 1.00 87.12 92 ILE A N 1
ATOM 764 C CA . ILE A 1 92 ? -0.414 -8.349 -7.328 1.00 87.12 92 ILE A CA 1
ATOM 765 C C . ILE A 1 92 ? -1.921 -8.541 -7.491 1.00 87.12 92 ILE A C 1
ATOM 767 O O . ILE A 1 92 ? -2.640 -8.674 -6.507 1.00 87.12 92 ILE A O 1
ATOM 771 N N . THR A 1 93 ? -2.405 -8.569 -8.731 1.00 86.88 93 THR A N 1
ATOM 772 C CA . THR A 1 93 ? -3.832 -8.742 -9.010 1.00 86.88 93 THR A CA 1
ATOM 773 C C . THR A 1 93 ? -4.342 -10.105 -8.551 1.00 86.88 93 THR A C 1
ATOM 775 O O . THR A 1 93 ? -5.397 -10.184 -7.917 1.00 86.88 93 THR A O 1
ATOM 778 N N . ASP A 1 94 ? -3.580 -11.160 -8.831 1.00 85.94 94 ASP A N 1
ATOM 779 C CA . ASP A 1 94 ? -3.920 -12.535 -8.470 1.00 85.94 94 ASP A CA 1
ATOM 780 C C . ASP A 1 94 ? -3.842 -12.754 -6.946 1.00 85.94 94 ASP A C 1
ATOM 782 O O . ASP A 1 94 ? -4.716 -13.404 -6.368 1.00 85.94 94 ASP A O 1
ATOM 786 N N . LEU A 1 95 ? -2.851 -12.149 -6.283 1.00 81.56 95 LEU A N 1
ATOM 787 C CA . LEU A 1 95 ? -2.610 -12.265 -4.840 1.00 81.56 95 LEU A CA 1
ATOM 788 C C . LEU A 1 95 ? -3.330 -11.201 -4.001 1.00 81.56 95 LEU A C 1
ATOM 790 O O . LEU A 1 95 ? -3.185 -11.193 -2.780 1.00 81.56 95 LEU A O 1
ATOM 794 N N . TYR A 1 96 ? -4.133 -10.319 -4.606 1.00 78.50 96 TYR A N 1
ATOM 795 C CA . TYR A 1 96 ? -4.677 -9.149 -3.905 1.00 78.50 96 TYR A CA 1
ATOM 796 C C . TYR A 1 96 ? -5.444 -9.498 -2.622 1.00 78.50 96 TYR A C 1
ATOM 798 O O . TYR A 1 96 ? -5.364 -8.790 -1.624 1.00 78.50 96 TYR A O 1
ATOM 806 N N . ASN A 1 97 ? -6.174 -10.616 -2.631 1.00 72.12 97 ASN A N 1
ATOM 807 C CA . ASN A 1 97 ? -6.936 -11.072 -1.466 1.00 72.12 97 ASN A CA 1
ATOM 808 C C . ASN A 1 97 ? -6.068 -11.723 -0.374 1.00 72.12 97 ASN A C 1
ATOM 810 O O . ASN A 1 97 ? -6.545 -11.903 0.744 1.00 72.12 97 ASN A O 1
ATOM 814 N N . GLU A 1 98 ? -4.837 -12.115 -0.700 1.00 69.38 98 GLU A N 1
ATOM 815 C CA . GLU A 1 98 ? -3.866 -12.705 0.229 1.00 69.38 98 GLU A CA 1
ATOM 816 C C . GLU A 1 98 ? -2.984 -11.642 0.882 1.00 69.38 98 GLU A C 1
ATOM 818 O O . GLU A 1 98 ? -2.414 -11.877 1.952 1.00 69.38 98 GLU A O 1
ATOM 823 N N . PHE A 1 99 ? -2.895 -10.454 0.278 1.00 66.12 99 PHE A N 1
ATOM 824 C CA . PHE A 1 99 ? -2.269 -9.323 0.933 1.00 66.12 99 PHE A CA 1
ATOM 825 C C . PHE A 1 99 ? -3.028 -8.998 2.210 1.00 66.12 99 PHE A C 1
ATOM 827 O O . PHE A 1 99 ? -4.244 -8.788 2.219 1.00 66.12 99 PHE A O 1
ATOM 834 N N . LEU A 1 100 ? -2.282 -8.978 3.318 1.00 60.31 100 LEU A N 1
ATOM 835 C CA . LEU A 1 100 ? -2.822 -8.524 4.587 1.00 60.31 100 LEU A CA 1
ATOM 836 C C . LEU A 1 100 ? -3.453 -7.154 4.355 1.00 60.31 100 LEU A C 1
ATOM 838 O O . LEU A 1 100 ? -2.826 -6.325 3.707 1.00 60.31 100 LEU A O 1
ATOM 842 N N . PRO A 1 101 ? -4.642 -6.882 4.891 1.00 57.00 101 PRO A N 1
ATOM 843 C CA . PRO A 1 101 ? -5.303 -5.619 4.650 1.00 57.00 101 PRO A CA 1
ATOM 844 C C . PRO A 1 101 ? -4.444 -4.465 5.148 1.00 57.00 101 PRO A C 1
ATOM 846 O O . PRO A 1 101 ? -4.061 -4.390 6.322 1.00 57.00 101 PRO A O 1
ATOM 849 N N . VAL A 1 102 ? -4.097 -3.600 4.208 1.00 56.78 102 VAL A N 1
ATOM 850 C CA . VAL A 1 102 ? -3.132 -2.535 4.405 1.00 56.78 102 VAL A CA 1
ATOM 851 C C . VAL A 1 102 ? -3.898 -1.244 4.576 1.00 56.78 102 VAL A C 1
ATOM 853 O O . VAL A 1 102 ? -4.170 -0.464 3.665 1.00 56.78 102 VAL A O 1
ATOM 856 N N . THR A 1 103 ? -4.326 -1.073 5.814 1.00 61.25 103 THR A N 1
ATOM 857 C CA . THR A 1 103 ? -5.195 0.021 6.198 1.00 61.25 103 THR A CA 1
ATOM 858 C C . THR A 1 103 ? -4.327 1.145 6.728 1.00 61.25 103 THR A C 1
ATOM 860 O O . THR A 1 103 ? -3.537 0.915 7.639 1.00 61.25 103 THR A O 1
ATOM 863 N N . ASN A 1 104 ? -4.522 2.379 6.271 1.00 59.84 104 ASN A N 1
ATOM 864 C CA . ASN A 1 104 ? -4.078 3.543 7.053 1.00 59.84 104 ASN A CA 1
ATOM 865 C C . ASN A 1 104 ? -4.997 3.789 8.260 1.00 59.84 104 ASN A C 1
ATOM 867 O O . ASN A 1 104 ? -4.827 4.761 8.990 1.00 59.84 104 ASN A O 1
ATOM 871 N N . GLU A 1 105 ? -6.021 2.954 8.428 1.00 67.12 105 GLU A N 1
ATOM 872 C CA . GLU A 1 105 ? -7.156 3.190 9.295 1.00 67.12 105 GLU A CA 1
ATOM 873 C C . GLU A 1 105 ? -7.608 1.863 9.901 1.00 67.12 105 GLU A C 1
ATOM 875 O O . GLU A 1 105 ? -8.141 1.004 9.207 1.00 67.12 105 GLU A O 1
ATOM 880 N N . VAL A 1 106 ? -7.432 1.700 11.205 1.00 73.31 106 VAL A N 1
ATOM 881 C CA . VAL A 1 106 ? -7.938 0.528 11.923 1.00 73.31 106 VAL A CA 1
ATOM 882 C C . VAL A 1 106 ? -9.261 0.851 12.585 1.00 73.31 106 VAL A C 1
ATOM 884 O O . VAL A 1 106 ? -9.504 1.973 13.034 1.00 73.31 106 VAL A O 1
ATOM 887 N N . PHE A 1 107 ? -10.120 -0.152 12.678 1.00 76.50 107 PHE A N 1
ATOM 888 C CA . PHE A 1 107 ? -11.300 -0.095 13.517 1.00 76.50 107 PHE A CA 1
ATOM 889 C C . PHE A 1 107 ? -10.990 -0.721 14.862 1.00 76.50 107 PHE A C 1
ATOM 891 O O . PHE A 1 107 ? -10.630 -1.894 14.960 1.00 76.50 107 PHE A O 1
ATOM 898 N N . LEU A 1 108 ? -11.147 0.094 15.894 1.00 77.31 108 LEU A N 1
ATOM 899 C CA . LEU A 1 108 ? -10.900 -0.275 17.268 1.00 77.31 108 LEU A CA 1
ATOM 900 C C . LEU A 1 108 ? -12.228 -0.476 17.987 1.00 77.31 108 LEU A C 1
ATOM 902 O O . LEU A 1 108 ? -13.031 0.457 18.060 1.00 77.31 108 LEU A O 1
ATOM 906 N N . ALA A 1 109 ? -12.442 -1.673 18.528 1.00 79.06 109 ALA A N 1
ATOM 907 C CA . ALA A 1 109 ? -13.562 -1.925 19.426 1.00 79.06 109 ALA A CA 1
ATOM 908 C C . ALA A 1 109 ? -13.337 -1.176 20.749 1.00 79.06 109 ALA A C 1
ATOM 910 O O . ALA A 1 109 ? -12.320 -1.373 21.410 1.00 79.06 109 ALA A O 1
ATOM 911 N N . LEU A 1 110 ? -14.279 -0.306 21.114 1.00 74.75 110 LEU A N 1
ATOM 912 C CA . LEU A 1 110 ? -14.206 0.543 22.308 1.00 74.75 110 LEU A CA 1
ATOM 913 C C . LEU A 1 110 ? -15.240 0.173 23.380 1.00 74.75 110 LEU A C 1
ATOM 915 O O . LEU A 1 110 ? -15.282 0.806 24.430 1.00 74.75 110 LEU A O 1
ATOM 919 N N . GLY A 1 111 ? -16.087 -0.824 23.126 1.00 75.19 111 GLY A N 1
ATOM 920 C CA . GLY A 1 111 ? -17.076 -1.308 24.085 1.00 75.19 111 GLY A CA 1
ATOM 921 C C . GLY A 1 111 ? -18.391 -1.723 23.437 1.00 75.19 111 GLY A C 1
ATOM 922 O O . GLY A 1 111 ? -18.525 -1.771 22.217 1.00 75.19 111 GLY A O 1
ATOM 923 N N . ASP A 1 112 ? -19.371 -2.036 24.277 1.00 81.94 112 ASP A N 1
ATOM 924 C CA . ASP A 1 112 ? -20.706 -2.486 23.877 1.00 81.94 112 ASP A CA 1
ATOM 925 C C . ASP A 1 112 ? -21.531 -1.381 23.191 1.00 81.94 112 ASP A C 1
ATOM 927 O O . ASP A 1 112 ? -21.463 -0.207 23.568 1.00 81.94 112 ASP A O 1
ATOM 931 N N . ALA A 1 113 ? -22.370 -1.770 22.227 1.00 85.19 113 ALA A N 1
ATOM 932 C CA . ALA A 1 113 ? -23.297 -0.895 21.503 1.00 85.19 113 ALA A CA 1
ATOM 933 C C . ALA A 1 113 ? -24.157 0.022 22.397 1.00 85.19 113 ALA A C 1
ATOM 935 O O . ALA A 1 113 ? -24.509 1.127 21.981 1.00 85.19 113 ALA A O 1
ATOM 936 N N . ARG A 1 114 ? -24.464 -0.382 23.636 1.00 81.81 114 ARG A N 1
ATOM 937 C CA . ARG A 1 114 ? -25.187 0.441 24.627 1.00 81.81 114 ARG A CA 1
ATOM 938 C C . ARG A 1 114 ? -24.475 1.750 24.971 1.00 81.81 114 ARG A C 1
ATOM 940 O O . ARG A 1 114 ? -25.130 2.687 25.417 1.00 81.81 114 ARG A O 1
ATOM 947 N N . HIS A 1 115 ? -23.162 1.824 24.769 1.00 76.12 115 HIS A N 1
ATOM 948 C CA . HIS A 1 115 ? -22.354 3.011 25.045 1.00 76.12 115 HIS A CA 1
ATOM 949 C C . HIS A 1 115 ? -22.073 3.854 23.793 1.00 76.12 115 HIS A C 1
ATOM 951 O O . HIS A 1 115 ? -21.275 4.787 23.869 1.00 76.12 115 HIS A O 1
ATOM 957 N N . PHE A 1 116 ? -22.720 3.562 22.656 1.00 82.94 116 PHE A N 1
ATOM 958 C CA . PHE A 1 116 ? -22.470 4.243 21.382 1.00 82.94 116 PHE A CA 1
ATOM 959 C C . PHE A 1 116 ? -22.551 5.768 21.487 1.00 82.94 116 PHE A C 1
ATOM 961 O O . PHE A 1 116 ? -21.591 6.446 21.131 1.00 82.94 116 PHE A O 1
ATOM 968 N N . ASP A 1 117 ? -23.647 6.306 22.031 1.00 79.56 117 ASP A N 1
ATOM 969 C CA . ASP A 1 117 ? -23.835 7.758 22.134 1.00 79.56 117 ASP A CA 1
ATOM 970 C C . ASP A 1 117 ? -22.754 8.408 23.005 1.00 79.56 117 ASP A C 1
ATOM 972 O O . ASP A 1 117 ? -22.226 9.466 22.666 1.00 79.56 117 ASP A O 1
ATOM 976 N N . SER A 1 118 ? -22.377 7.762 24.111 1.00 74.06 118 SER A N 1
ATOM 977 C CA . SER A 1 118 ? -21.302 8.239 24.984 1.00 74.06 118 SER A CA 1
ATOM 978 C C . SER A 1 118 ? -19.956 8.243 24.257 1.00 74.06 118 SER A C 1
ATOM 980 O O . SER A 1 118 ? -19.251 9.250 24.271 1.00 74.06 118 SER A O 1
ATOM 982 N N . ILE A 1 119 ? -19.621 7.149 23.568 1.00 74.31 119 ILE A N 1
ATOM 983 C CA . ILE A 1 119 ? -18.372 7.000 22.810 1.00 74.31 119 ILE A CA 1
ATOM 984 C C . ILE A 1 119 ? -18.299 8.034 21.677 1.00 74.31 119 ILE A C 1
ATOM 986 O O . ILE A 1 119 ? -17.278 8.710 21.528 1.00 74.31 119 ILE A O 1
ATOM 990 N N . GLN A 1 120 ? -19.382 8.202 20.913 1.00 80.25 120 GLN A N 1
ATOM 991 C CA . GLN A 1 120 ? -19.440 9.138 19.792 1.00 80.25 120 GLN A CA 1
ATOM 992 C C . GLN A 1 120 ? -19.346 10.594 20.254 1.00 80.25 120 GLN A C 1
ATOM 994 O O . GLN A 1 120 ? -18.605 11.375 19.658 1.00 80.25 120 GLN A O 1
ATOM 999 N N . ASN A 1 121 ? -20.061 10.967 21.317 1.00 77.12 121 ASN A N 1
ATOM 1000 C CA . ASN A 1 121 ? -20.054 12.342 21.822 1.00 77.12 121 ASN A CA 1
ATOM 1001 C C . ASN A 1 121 ? -18.699 12.744 22.414 1.00 77.12 121 ASN A C 1
ATOM 1003 O O . ASN A 1 121 ? -18.317 13.908 22.319 1.00 77.12 121 ASN A O 1
ATOM 1007 N N . ILE A 1 122 ? -17.984 11.799 23.028 1.00 70.00 122 ILE A N 1
ATOM 1008 C CA . ILE A 1 122 ? -16.717 12.079 23.706 1.00 70.00 122 ILE A CA 1
ATOM 1009 C C . ILE A 1 122 ? -15.540 12.053 22.729 1.00 70.00 122 ILE A C 1
ATOM 1011 O O . ILE A 1 122 ? -14.695 12.945 22.754 1.00 70.00 122 ILE A O 1
ATOM 1015 N N . LEU A 1 123 ? -15.466 11.034 21.874 1.00 69.94 123 LEU A N 1
ATOM 1016 C CA . LEU A 1 123 ? -14.301 10.828 21.018 1.00 69.94 123 LEU A CA 1
ATOM 1017 C C . LEU A 1 123 ? -14.503 11.431 19.614 1.00 69.94 123 LEU A C 1
ATOM 1019 O O . LEU A 1 123 ? -13.528 11.688 18.908 1.00 69.94 123 LEU A O 1
ATOM 1023 N N . GLY A 1 124 ? -15.741 11.672 19.170 1.00 74.12 124 GLY A N 1
ATOM 1024 C CA . GLY A 1 124 ? -16.053 12.220 17.842 1.00 74.12 124 GLY A CA 1
ATOM 1025 C C . GLY A 1 124 ? -15.754 11.241 16.702 1.00 74.12 124 GLY A C 1
ATOM 1026 O O . GLY A 1 124 ? -15.837 10.036 16.892 1.00 74.12 124 GLY A O 1
ATOM 1027 N N . GLY A 1 125 ? -15.345 11.728 15.528 1.00 77.50 125 GLY A N 1
ATOM 1028 C CA . GLY A 1 125 ? -14.863 10.879 14.426 1.00 77.50 125 GLY A CA 1
ATOM 1029 C C . GLY A 1 125 ? -15.897 9.906 13.838 1.00 77.50 125 GLY A C 1
ATOM 1030 O O . GLY A 1 125 ? -17.097 9.998 14.100 1.00 77.50 125 GLY A O 1
ATOM 1031 N N . GLU A 1 126 ? -15.416 8.986 12.999 1.00 85.31 126 GLU A N 1
ATOM 1032 C CA . GLU A 1 126 ? -16.241 7.941 12.389 1.00 85.31 126 GLU A CA 1
ATOM 1033 C C . GLU A 1 126 ? -16.342 6.741 13.340 1.00 85.31 126 GLU A C 1
ATOM 1035 O O . GLU A 1 126 ? -15.344 6.079 13.642 1.00 85.31 126 GLU A O 1
ATOM 1040 N N . THR A 1 127 ? -17.554 6.457 13.815 1.00 86.50 127 THR A N 1
ATOM 1041 C CA . THR A 1 127 ? -17.863 5.257 14.597 1.00 86.50 127 THR A CA 1
ATOM 1042 C C . THR A 1 127 ? -18.974 4.455 13.938 1.00 86.50 127 THR A C 1
ATOM 1044 O O . THR A 1 127 ? -19.824 4.986 13.220 1.00 86.50 127 THR A O 1
ATOM 1047 N N . LYS A 1 128 ? -18.965 3.146 14.175 1.00 87.12 128 LYS A N 1
ATOM 1048 C CA . LYS A 1 128 ? -19.977 2.217 13.673 1.00 87.12 128 LYS A CA 1
ATOM 1049 C C . LYS A 1 128 ? -20.212 1.100 14.673 1.00 87.12 128 LYS A C 1
ATOM 1051 O O . LYS A 1 128 ? -19.306 0.716 15.405 1.00 87.12 128 LYS A O 1
ATOM 1056 N N . ILE A 1 129 ? -21.426 0.569 14.687 1.00 87.62 129 ILE A N 1
ATOM 1057 C CA . ILE A 1 129 ? -21.759 -0.633 15.450 1.00 87.62 129 ILE A CA 1
ATOM 1058 C C . ILE A 1 129 ? -21.627 -1.826 14.509 1.00 87.62 129 ILE A C 1
ATOM 1060 O O . ILE A 1 129 ? -22.164 -1.792 13.401 1.00 87.62 129 ILE A O 1
ATOM 1064 N N . ALA A 1 130 ? -20.921 -2.867 14.938 1.00 83.94 130 ALA A N 1
ATOM 1065 C CA . ALA A 1 130 ? -20.819 -4.115 14.195 1.00 83.94 130 ALA A CA 1
ATOM 1066 C C . ALA A 1 130 ? -20.881 -5.318 15.135 1.00 83.94 130 ALA A C 1
ATOM 1068 O O . ALA A 1 130 ? -20.469 -5.235 16.294 1.00 83.94 130 ALA A O 1
ATOM 1069 N N . ASP A 1 131 ? -21.400 -6.435 14.620 1.00 82.50 131 ASP A N 1
ATOM 1070 C CA . ASP A 1 131 ? -21.293 -7.712 15.317 1.00 82.50 131 ASP A CA 1
ATOM 1071 C C . ASP A 1 131 ? -19.868 -8.243 15.181 1.00 82.50 131 ASP A C 1
ATOM 1073 O O . ASP A 1 131 ? -19.319 -8.326 14.080 1.00 82.50 131 ASP A O 1
ATOM 1077 N N . TYR A 1 132 ? -19.278 -8.610 16.310 1.00 76.62 132 TYR A N 1
ATOM 1078 C CA . TYR A 1 132 ? -17.998 -9.282 16.363 1.00 76.62 132 TYR A CA 1
ATOM 1079 C C . TYR A 1 132 ? -18.081 -10.437 17.352 1.00 76.62 132 TYR A C 1
ATOM 1081 O O . TYR A 1 132 ? -18.344 -10.247 18.540 1.00 76.62 132 TYR A O 1
ATOM 1089 N N . LYS A 1 133 ? -17.867 -11.660 16.852 1.00 76.50 133 LYS A N 1
ATOM 1090 C CA . LYS A 1 133 ? -17.977 -12.905 17.634 1.00 76.50 133 LYS A CA 1
ATOM 1091 C C . LYS A 1 133 ? -19.311 -13.022 18.402 1.00 76.50 133 LYS A C 1
ATOM 1093 O O . LYS A 1 133 ? -19.337 -13.572 19.503 1.00 76.50 133 LYS A O 1
ATOM 1098 N N . GLY A 1 134 ? -20.414 -12.531 17.826 1.00 79.44 134 GLY A N 1
ATOM 1099 C CA . GLY A 1 134 ? -21.746 -12.575 18.440 1.00 79.44 134 GLY A CA 1
ATOM 1100 C C . GLY A 1 134 ? -21.993 -11.502 19.504 1.00 79.44 134 GLY A C 1
ATOM 1101 O O . GLY A 1 134 ? -22.941 -11.627 20.283 1.00 79.44 134 GLY A O 1
ATOM 1102 N N . GLN A 1 135 ? -21.135 -10.482 19.581 1.00 81.50 135 GLN A N 1
ATOM 1103 C CA . GLN A 1 135 ? -21.317 -9.311 20.433 1.00 81.50 135 GLN A CA 1
ATOM 1104 C C . GLN A 1 135 ? -21.438 -8.052 19.579 1.00 81.50 135 GLN A C 1
ATOM 1106 O O . GLN A 1 135 ? -20.647 -7.824 18.668 1.00 81.50 135 GLN A O 1
ATOM 1111 N N . SER A 1 136 ? -22.411 -7.204 19.909 1.00 86.19 136 SER A N 1
ATOM 1112 C CA . SER A 1 136 ? -22.597 -5.914 19.248 1.00 86.19 136 SER A CA 1
ATOM 1113 C C . SER A 1 136 ? -21.660 -4.880 19.871 1.00 86.19 136 SER A C 1
ATOM 1115 O O . SER A 1 136 ? -21.886 -4.432 21.001 1.00 86.19 136 SER A O 1
ATOM 1117 N N . LEU A 1 137 ? -20.598 -4.527 19.148 1.00 84.56 137 LEU A N 1
ATOM 1118 C CA . LEU A 1 137 ? -19.537 -3.641 19.625 1.00 84.56 137 LEU A CA 1
ATOM 1119 C C . LEU A 1 137 ? -19.514 -2.324 18.848 1.00 84.56 137 LEU A C 1
ATOM 1121 O O 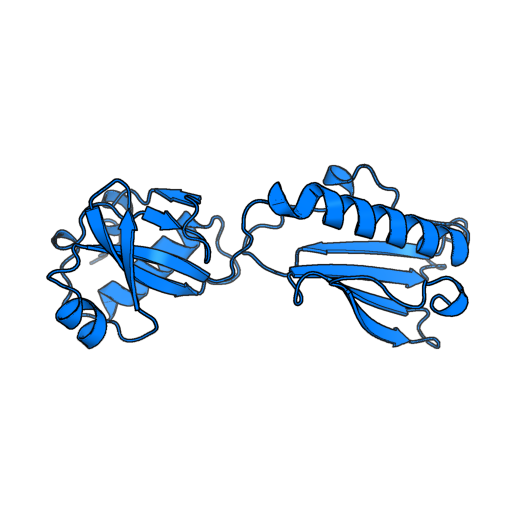. LEU A 1 137 ? -19.827 -2.266 17.656 1.00 84.56 137 LEU A O 1
ATOM 1125 N N . VAL A 1 138 ? -19.109 -1.259 19.535 1.00 84.75 138 VAL A N 1
ATOM 1126 C CA . VAL A 1 138 ? -18.832 0.053 18.952 1.00 84.75 138 VAL A CA 1
ATOM 1127 C C . VAL A 1 138 ? -17.391 0.073 18.478 1.00 84.75 138 VAL A C 1
ATOM 1129 O O . VAL A 1 138 ? -16.456 -0.022 19.273 1.00 84.75 138 VAL A O 1
ATOM 1132 N N . PHE A 1 139 ? -17.220 0.244 17.176 1.00 83.06 139 PHE A N 1
ATOM 1133 C CA . PHE A 1 139 ? -15.933 0.430 16.539 1.00 83.06 139 PHE A CA 1
ATOM 1134 C C . PHE A 1 139 ? -15.717 1.898 16.223 1.00 83.06 139 PHE A C 1
ATOM 1136 O O . PHE A 1 139 ? -16.567 2.542 15.608 1.00 83.06 139 PHE A O 1
ATOM 1143 N N . ARG A 1 140 ? -14.546 2.412 16.581 1.00 83.06 140 ARG A N 1
ATOM 1144 C CA . ARG A 1 140 ? -14.070 3.720 16.141 1.00 83.06 140 ARG A CA 1
ATOM 1145 C C . ARG A 1 140 ? -12.997 3.543 15.086 1.00 83.06 140 ARG A C 1
ATOM 1147 O O . ARG A 1 140 ? -12.070 2.758 15.272 1.00 83.06 140 ARG A O 1
ATOM 1154 N N . LYS A 1 141 ? -13.097 4.326 14.021 1.00 82.44 141 LYS A N 1
ATOM 1155 C CA . LYS A 1 141 ? -12.041 4.457 13.029 1.00 82.44 141 LYS A CA 1
ATOM 1156 C C . LYS A 1 141 ? -10.875 5.261 13.592 1.00 82.44 141 LYS A C 1
ATOM 1158 O O . LYS A 1 141 ? -11.062 6.372 14.093 1.00 82.44 141 LYS A O 1
ATOM 1163 N N . VAL A 1 142 ? -9.676 4.711 13.500 1.00 75.19 142 VAL A N 1
ATOM 1164 C CA . VAL A 1 142 ? -8.447 5.322 13.996 1.00 75.19 142 VAL A CA 1
ATOM 1165 C C . VAL A 1 142 ? -7.426 5.326 12.874 1.00 75.19 142 VAL A C 1
ATOM 1167 O O . VAL A 1 142 ? -7.038 4.270 12.383 1.00 75.19 142 VAL A O 1
ATOM 1170 N N . SER A 1 143 ? -6.986 6.515 12.474 1.00 72.81 143 SER A N 1
ATOM 1171 C CA . SER A 1 143 ? -5.879 6.657 11.534 1.00 72.81 143 SER A CA 1
ATOM 1172 C C . SER A 1 143 ? -4.576 6.253 12.212 1.00 72.81 143 SER A C 1
ATOM 1174 O O . SER A 1 143 ? -4.275 6.707 13.315 1.00 72.81 143 SER A O 1
ATOM 1176 N N . LEU A 1 144 ? -3.801 5.407 11.552 1.00 68.88 144 LEU A N 1
ATOM 1177 C CA . LEU A 1 144 ? -2.504 4.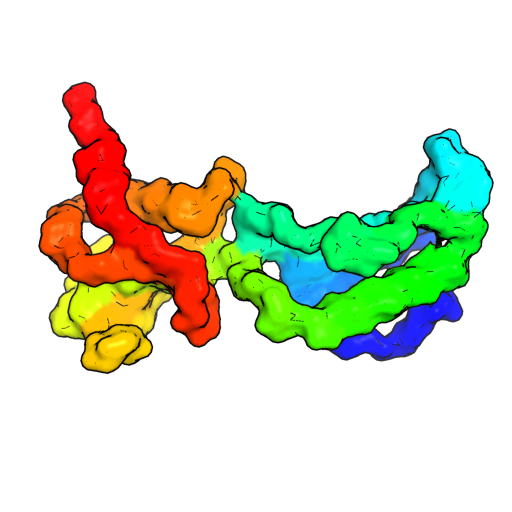980 12.045 1.00 68.88 144 LEU A CA 1
ATOM 1178 C C . LEU A 1 144 ? -1.473 6.083 11.804 1.00 68.88 144 LEU A C 1
ATOM 1180 O O . LEU A 1 144 ? -1.441 6.710 10.744 1.00 68.88 144 LEU A O 1
ATOM 1184 N N . THR A 1 145 ? -0.620 6.322 12.795 1.00 61.47 145 THR A N 1
ATOM 1185 C CA . THR A 1 145 ? 0.468 7.291 12.688 1.00 61.47 145 THR A CA 1
ATOM 1186 C C . THR A 1 145 ? 1.684 6.664 12.013 1.00 61.47 145 THR A C 1
ATOM 1188 O O . THR A 1 145 ? 2.112 5.557 12.352 1.00 61.47 145 THR A O 1
ATOM 1191 N N . TRP A 1 146 ? 2.263 7.403 11.065 1.00 53.81 146 TRP A N 1
ATOM 1192 C CA . TRP A 1 146 ? 3.517 7.047 10.403 1.00 53.81 146 TRP A CA 1
ATOM 1193 C C . TRP A 1 146 ? 4.654 6.901 11.430 1.00 53.81 146 TRP A C 1
ATOM 1195 O O . TRP A 1 146 ? 4.729 7.670 12.390 1.00 53.81 146 TRP A O 1
ATOM 1205 N N . GLY A 1 147 ? 5.540 5.920 11.229 1.00 58.47 147 GLY A N 1
ATOM 1206 C CA . GLY A 1 147 ? 6.688 5.653 12.112 1.00 58.47 147 GLY A CA 1
ATOM 1207 C C . GLY A 1 147 ? 6.401 4.750 13.320 1.00 58.47 147 GLY A C 1
ATOM 1208 O O . GLY A 1 147 ? 7.244 4.629 14.208 1.00 58.47 147 GLY A O 1
ATOM 1209 N N . SER A 1 148 ? 5.224 4.125 13.380 1.00 67.81 148 SER A N 1
ATOM 1210 C CA . SER A 1 148 ? 4.915 3.092 14.377 1.00 67.81 148 SER A CA 1
ATOM 1211 C C . SER A 1 148 ? 5.475 1.732 13.960 1.00 67.81 148 SER A C 1
ATOM 1213 O O . SER A 1 148 ? 5.499 1.408 12.777 1.00 67.81 148 SER A O 1
ATOM 1215 N N . LEU A 1 149 ? 5.913 0.931 14.934 1.00 64.00 149 LEU A N 1
ATOM 1216 C CA . LEU A 1 149 ? 6.587 -0.351 14.671 1.00 64.00 149 LEU A CA 1
ATOM 1217 C C . LEU A 1 149 ? 5.614 -1.499 14.362 1.00 64.00 149 LEU A C 1
ATOM 1219 O O . LEU A 1 149 ? 6.045 -2.552 13.899 1.00 64.00 149 LEU A O 1
ATOM 1223 N N . SER A 1 150 ? 4.321 -1.326 14.652 1.00 68.31 150 SER A N 1
ATOM 1224 C CA . SER A 1 150 ? 3.257 -2.284 14.341 1.00 68.31 150 SER A CA 1
ATOM 1225 C C . SER A 1 150 ? 1.870 -1.626 14.374 1.00 68.31 150 SER A C 1
ATOM 1227 O O . SER A 1 150 ? 1.722 -0.486 14.829 1.00 68.31 150 SER A O 1
ATOM 1229 N N . TYR A 1 151 ? 0.843 -2.349 13.902 1.00 71.69 151 TYR A N 1
ATOM 1230 C CA . TYR A 1 151 ? -0.563 -1.901 13.934 1.00 71.69 151 TYR A CA 1
ATOM 1231 C C . TYR A 1 151 ? -1.057 -1.733 15.369 1.00 71.69 151 TYR A C 1
ATOM 1233 O O . TYR A 1 151 ? -1.772 -0.777 15.668 1.00 71.69 151 TYR A O 1
ATOM 1241 N N . GLU A 1 152 ? -0.604 -2.603 16.265 1.00 73.94 152 GLU A N 1
ATOM 1242 C CA . GLU A 1 152 ? -0.835 -2.513 17.701 1.00 73.94 152 GLU A CA 1
ATOM 1243 C C . GLU A 1 152 ? -0.187 -1.263 18.296 1.00 73.94 152 GLU A C 1
ATOM 1245 O O . GLU A 1 152 ? -0.865 -0.528 19.005 1.00 73.94 152 GLU A O 1
ATOM 1250 N N . ASP A 1 153 ? 1.080 -0.974 17.982 1.00 73.38 153 ASP A N 1
ATOM 1251 C CA . ASP A 1 153 ? 1.787 0.214 18.488 1.00 73.38 153 ASP A CA 1
ATOM 1252 C C . ASP A 1 153 ? 1.118 1.521 18.026 1.00 73.38 153 ASP A C 1
ATOM 1254 O O . ASP A 1 153 ? 0.833 2.409 18.833 1.00 73.38 153 ASP A O 1
ATOM 1258 N N . ALA A 1 154 ? 0.783 1.618 16.737 1.00 73.50 154 ALA A N 1
ATOM 1259 C CA . ALA A 1 154 ? 0.067 2.767 16.182 1.00 73.50 154 ALA A CA 1
ATOM 1260 C C . ALA A 1 154 ? -1.314 2.961 16.828 1.00 73.50 154 ALA A C 1
ATOM 1262 O O . ALA A 1 154 ? -1.711 4.088 17.158 1.00 73.50 154 ALA A O 1
ATOM 1263 N N . ALA A 1 155 ? -2.046 1.865 17.032 1.00 74.06 155 ALA A N 1
ATOM 1264 C CA . ALA A 1 155 ? -3.333 1.906 17.701 1.00 74.06 155 ALA A CA 1
ATOM 1265 C C . ALA A 1 155 ? -3.198 2.286 19.178 1.00 74.06 155 ALA A C 1
ATOM 1267 O O . ALA A 1 155 ? -3.934 3.154 19.632 1.00 74.06 155 ALA A O 1
ATOM 1268 N N . ILE A 1 156 ? -2.236 1.719 19.912 1.00 75.56 156 ILE A N 1
ATOM 1269 C CA . ILE A 1 156 ? -1.955 2.056 21.314 1.00 75.56 156 ILE A CA 1
ATOM 1270 C C . ILE A 1 156 ? -1.649 3.546 21.454 1.00 75.56 156 ILE A C 1
ATOM 1272 O O . ILE A 1 156 ? -2.254 4.202 22.299 1.00 75.56 156 ILE A O 1
ATOM 1276 N N . LYS A 1 157 ? -0.769 4.105 20.614 1.00 74.62 157 LYS A N 1
ATOM 1277 C CA . LYS A 1 157 ? -0.451 5.545 20.619 1.00 74.62 157 LYS A CA 1
ATOM 1278 C C . LYS A 1 157 ? -1.693 6.399 20.389 1.00 74.62 157 LYS A C 1
ATOM 1280 O O . LYS A 1 157 ? -1.910 7.383 21.092 1.00 74.62 157 LYS A O 1
ATOM 1285 N N . SER A 1 158 ? -2.531 5.994 19.440 1.00 72.56 158 SER A N 1
ATOM 1286 C CA . SER A 1 158 ? -3.777 6.696 19.135 1.00 72.56 158 SER A CA 1
ATOM 1287 C C . SER A 1 158 ? -4.789 6.594 20.279 1.00 72.56 158 SER A C 1
ATOM 1289 O O . SER A 1 158 ? -5.432 7.584 20.612 1.00 72.56 158 SER A O 1
ATOM 1291 N N . ILE A 1 159 ? -4.907 5.431 20.927 1.00 72.06 159 ILE A N 1
ATOM 1292 C CA . ILE A 1 159 ? -5.764 5.232 22.104 1.00 72.06 159 ILE A CA 1
ATOM 1293 C C . ILE A 1 159 ? -5.275 6.079 23.268 1.00 72.06 159 ILE A C 1
ATOM 1295 O O . ILE A 1 159 ? -6.082 6.792 23.852 1.00 72.06 159 ILE A O 1
ATOM 1299 N N . LYS A 1 160 ? -3.974 6.035 23.581 1.00 73.81 160 LYS A N 1
ATOM 1300 C CA . LYS A 1 160 ? -3.365 6.841 24.647 1.00 73.81 160 LYS A CA 1
ATOM 1301 C C . LYS A 1 160 ? -3.672 8.319 24.435 1.00 73.81 160 LYS A C 1
ATOM 1303 O O . LYS A 1 160 ? -4.276 8.937 25.310 1.00 73.81 160 LYS A O 1
ATOM 1308 N N . PHE A 1 161 ? -3.401 8.829 23.232 1.00 72.94 161 PHE A N 1
ATOM 1309 C CA . PHE A 1 161 ? -3.743 10.198 22.850 1.00 72.94 161 PHE A CA 1
ATOM 1310 C C . PHE A 1 161 ? -5.235 10.509 23.057 1.00 72.94 161 PHE A C 1
ATOM 1312 O O . PHE A 1 161 ? -5.580 11.547 23.613 1.00 72.94 161 PHE A O 1
ATOM 1319 N N . LEU A 1 162 ? -6.136 9.606 22.659 1.00 68.31 162 LEU A N 1
ATOM 1320 C CA . LEU A 1 162 ? -7.580 9.785 22.850 1.00 68.31 162 LEU A CA 1
ATOM 1321 C C . LEU A 1 162 ? -7.987 9.782 24.333 1.00 68.31 162 LEU A C 1
ATOM 1323 O O . LEU A 1 162 ? -8.832 10.582 24.730 1.00 68.31 162 LEU A O 1
ATOM 1327 N N . THR A 1 163 ? -7.403 8.903 25.150 1.00 68.19 163 THR A N 1
ATOM 1328 C CA . THR A 1 163 ? -7.706 8.801 26.586 1.00 68.19 163 THR A CA 1
ATOM 1329 C C . THR A 1 163 ? -7.132 9.960 27.395 1.00 68.19 163 THR A C 1
ATOM 1331 O O . THR A 1 163 ? -7.778 10.413 28.329 1.00 68.19 163 THR A O 1
ATOM 1334 N N . GLU A 1 164 ? -5.969 10.497 27.023 1.00 70.56 164 GLU A N 1
ATOM 1335 C CA . GLU A 1 164 ? -5.365 11.661 27.690 1.00 70.56 164 GLU A CA 1
ATOM 1336 C C . GLU A 1 164 ? -6.187 12.943 27.493 1.00 70.56 164 GLU A C 1
ATOM 1338 O O . GLU A 1 164 ? -6.176 13.833 28.341 1.00 70.56 164 GLU A O 1
ATOM 1343 N N . GLN A 1 165 ? -6.918 13.037 26.382 1.00 64.25 165 GLN A N 1
ATOM 1344 C CA . GLN A 1 165 ? -7.728 14.203 26.014 1.00 64.25 165 GLN A CA 1
ATOM 1345 C C . GLN A 1 165 ? -9.179 14.116 26.523 1.00 64.25 165 GLN A C 1
ATOM 1347 O O . GLN A 1 165 ? -9.989 15.000 26.239 1.00 64.25 165 GLN A O 1
ATOM 1352 N N . SER A 1 166 ? -9.537 13.055 27.251 1.00 59.34 166 SER A N 1
ATOM 1353 C CA . SER A 1 166 ? -10.923 12.694 27.548 1.00 59.34 166 SER A CA 1
ATOM 1354 C C . SER A 1 166 ? -11.103 12.261 29.008 1.00 59.34 166 SER A C 1
ATOM 1356 O O . SER A 1 166 ? -10.212 11.633 29.571 1.00 59.34 166 SER A O 1
ATOM 1358 N N . PRO A 1 167 ? -12.264 12.509 29.649 1.00 56.81 167 PRO A N 1
ATOM 1359 C CA . PRO A 1 167 ? -12.562 12.002 30.994 1.00 56.81 167 PRO A CA 1
ATOM 1360 C C . PRO A 1 167 ? -12.792 10.473 31.056 1.00 56.81 167 PRO A C 1
ATOM 1362 O O . PRO A 1 167 ? -13.390 9.985 32.014 1.00 56.81 167 PRO A O 1
ATOM 1365 N N . PHE A 1 168 ? -12.357 9.716 30.045 1.00 61.00 168 PHE A N 1
ATOM 1366 C CA . PHE A 1 168 ? -12.521 8.264 29.952 1.00 61.00 168 PHE A CA 1
ATOM 1367 C C . PHE A 1 168 ? -11.686 7.536 31.013 1.00 61.00 168 PHE A C 1
ATOM 1369 O O . PHE A 1 168 ? -10.498 7.816 31.175 1.00 61.00 168 PHE A O 1
ATOM 1376 N N . GLN A 1 169 ? -12.275 6.545 31.687 1.00 59.09 169 GLN A N 1
ATOM 1377 C CA . GLN A 1 169 ? -11.510 5.577 32.470 1.00 59.09 169 GLN A CA 1
ATOM 1378 C C . GLN A 1 169 ? -11.270 4.338 31.608 1.00 59.09 169 GLN A C 1
ATOM 1380 O O . GLN A 1 169 ? -12.180 3.817 30.972 1.00 59.09 169 GLN A O 1
ATOM 1385 N N . THR A 1 170 ? -10.030 3.851 31.569 1.00 56.31 170 THR A N 1
ATOM 1386 C CA . THR A 1 170 ? -9.647 2.680 30.760 1.00 56.31 170 THR A CA 1
ATOM 1387 C C . THR A 1 170 ? -10.374 1.392 31.157 1.00 56.31 170 THR A C 1
ATOM 1389 O O . THR A 1 170 ? -10.325 0.411 30.421 1.00 56.31 170 THR A O 1
ATOM 1392 N N . ASP A 1 171 ? -11.066 1.398 32.296 1.00 60.16 171 ASP A N 1
ATOM 1393 C CA . ASP A 1 171 ? -11.879 0.289 32.789 1.00 60.16 171 ASP A CA 1
ATOM 1394 C C . ASP A 1 171 ? -13.231 0.146 32.053 1.00 60.16 171 ASP A C 1
ATOM 1396 O O . ASP A 1 171 ? -13.888 -0.883 32.202 1.00 60.16 171 ASP A O 1
ATOM 1400 N N . ASP A 1 172 ? -13.619 1.117 31.213 1.00 55.06 172 ASP A N 1
ATOM 1401 C CA . ASP A 1 172 ? -14.814 1.033 30.355 1.00 55.06 172 ASP A CA 1
ATOM 1402 C C . ASP A 1 172 ? -14.585 0.199 29.076 1.00 55.06 172 ASP A C 1
ATOM 1404 O O . ASP A 1 172 ? -15.537 -0.135 28.362 1.00 55.06 172 ASP A O 1
ATOM 1408 N N . PHE A 1 173 ? -13.332 -0.165 28.777 1.00 57.53 173 PHE A N 1
ATOM 1409 C CA . PHE A 1 173 ? -12.990 -0.972 27.608 1.00 57.53 173 PHE A CA 1
ATOM 1410 C C . PHE A 1 173 ? -13.107 -2.466 27.917 1.00 57.53 173 PHE A C 1
ATOM 1412 O O . PHE A 1 173 ? -12.364 -3.018 28.727 1.00 57.53 173 PHE A O 1
ATOM 1419 N N . SER A 1 174 ? -14.011 -3.148 27.214 1.00 55.09 174 SER A N 1
ATOM 1420 C CA . SER A 1 174 ? -14.031 -4.608 27.124 1.00 55.09 174 SER A CA 1
ATOM 1421 C C . SER A 1 174 ? -13.312 -5.026 25.842 1.00 55.09 174 SER A C 1
ATOM 1423 O O . SER A 1 174 ? -13.836 -4.768 24.764 1.00 55.09 174 SER A O 1
ATOM 1425 N N . ASP A 1 175 ? -12.133 -5.638 25.979 1.00 58.28 175 ASP A N 1
ATOM 1426 C CA . ASP A 1 175 ? -11.322 -6.242 24.912 1.00 58.28 175 ASP A CA 1
ATOM 1427 C C . ASP A 1 175 ? -11.127 -5.376 23.645 1.00 58.28 175 ASP A C 1
ATOM 1429 O O . ASP A 1 175 ? -11.954 -5.329 22.735 1.00 58.28 175 ASP A O 1
ATOM 1433 N N . CYS A 1 176 ? -9.968 -4.721 23.539 1.00 65.44 176 CYS A N 1
ATOM 1434 C CA . CYS A 1 176 ? -9.618 -3.936 22.357 1.00 65.44 176 CYS A CA 1
ATOM 1435 C C . CYS A 1 176 ? -9.139 -4.849 21.215 1.00 65.44 176 CYS A C 1
ATOM 1437 O O . CYS A 1 176 ? -8.041 -5.408 21.263 1.00 65.44 176 CYS A O 1
ATOM 1439 N N . PHE A 1 177 ? -9.940 -4.967 20.156 1.00 73.88 177 PHE A N 1
ATOM 1440 C CA . PHE A 1 177 ? -9.559 -5.663 18.923 1.00 73.88 177 PHE A CA 1
ATOM 1441 C C . PHE A 1 177 ? -9.250 -4.672 17.808 1.00 73.88 177 PHE A C 1
ATOM 1443 O O . PHE A 1 177 ? -9.919 -3.644 17.683 1.00 73.88 177 PHE A O 1
ATOM 1450 N N . LEU A 1 178 ? -8.272 -5.030 16.978 1.00 73.19 178 LEU A N 1
ATOM 1451 C CA . LEU A 1 178 ? -7.913 -4.299 15.773 1.00 73.19 178 LEU A CA 1
ATOM 1452 C C . LEU A 1 178 ? -8.451 -5.016 14.554 1.00 73.19 178 LEU A C 1
ATOM 1454 O O . LEU A 1 178 ? -8.136 -6.187 14.333 1.00 73.19 178 LEU A O 1
ATOM 1458 N N . CYS A 1 179 ? -9.241 -4.296 13.767 1.00 72.06 179 CYS A N 1
ATOM 1459 C CA . CYS A 1 179 ? -9.746 -4.782 12.494 1.00 72.06 179 CYS A CA 1
ATOM 1460 C C . CYS A 1 179 ? -9.404 -3.818 11.355 1.00 72.06 179 CYS A C 1
ATOM 1462 O O . CYS A 1 179 ? -9.245 -2.616 11.582 1.00 72.06 179 CYS A O 1
ATOM 1464 N N . ASN A 1 180 ? -9.330 -4.342 10.133 1.00 70.56 180 ASN A N 1
ATOM 1465 C CA . ASN A 1 180 ? -9.212 -3.526 8.924 1.00 70.56 180 ASN A CA 1
ATOM 1466 C C . ASN A 1 180 ? -10.544 -2.829 8.567 1.00 70.56 180 ASN A C 1
ATOM 1468 O O . ASN A 1 180 ? -11.559 -2.995 9.254 1.00 70.56 180 ASN A O 1
ATOM 1472 N N . GLU A 1 181 ? -10.596 -2.100 7.449 1.00 67.50 181 GLU A N 1
ATOM 1473 C CA . GLU A 1 181 ? -11.839 -1.499 6.946 1.00 67.50 181 GLU A CA 1
ATOM 1474 C C . GLU A 1 181 ? -12.942 -2.511 6.605 1.00 67.50 181 GLU A C 1
ATOM 1476 O O . GLU A 1 181 ? -14.126 -2.166 6.673 1.00 67.50 181 GLU A O 1
ATOM 1481 N N . LYS A 1 182 ? -12.564 -3.760 6.311 1.00 66.56 182 LYS A N 1
ATOM 1482 C CA . LYS A 1 182 ? -13.457 -4.895 6.035 1.00 66.56 182 LYS A CA 1
ATOM 1483 C C . LYS A 1 182 ? -13.880 -5.671 7.295 1.00 66.56 182 LYS A C 1
ATOM 1485 O O . LYS A 1 182 ? -14.672 -6.598 7.175 1.00 66.56 182 LYS A O 1
ATOM 1490 N N . PHE A 1 183 ? -13.432 -5.260 8.485 1.00 65.62 183 PHE A N 1
ATOM 1491 C CA . PHE A 1 183 ? -13.597 -5.948 9.774 1.00 65.62 183 PHE A CA 1
ATOM 1492 C C . PHE A 1 183 ? -12.883 -7.304 9.936 1.00 65.62 183 PHE A C 1
ATOM 1494 O O . PHE A 1 183 ? -13.183 -8.056 10.865 1.00 65.62 183 PHE A O 1
ATOM 1501 N N . ASP A 1 184 ? -11.906 -7.605 9.091 1.00 71.44 184 ASP A N 1
ATOM 1502 C CA . ASP A 1 184 ? -11.009 -8.736 9.292 1.00 71.44 184 ASP A CA 1
ATOM 1503 C C . ASP A 1 184 ? -10.054 -8.449 10.451 1.00 71.44 184 ASP A C 1
ATOM 1505 O O . ASP A 1 184 ? -9.552 -7.331 10.611 1.00 71.44 184 ASP A O 1
ATOM 1509 N N . TRP A 1 185 ? -9.796 -9.474 11.261 1.00 72.06 185 TRP A N 1
ATOM 1510 C CA . TRP A 1 185 ? -8.946 -9.370 12.441 1.00 72.06 185 TRP A CA 1
ATOM 1511 C C . TRP A 1 185 ? -7.482 -9.120 12.054 1.00 72.06 185 TRP A C 1
ATOM 1513 O O . TRP A 1 185 ? -6.892 -9.892 11.301 1.00 72.06 185 TRP A O 1
ATOM 1523 N N . ILE A 1 186 ? -6.896 -8.059 12.611 1.00 70.88 186 ILE A N 1
ATOM 1524 C CA . ILE A 1 186 ? -5.472 -7.719 12.479 1.00 70.88 186 ILE A CA 1
ATOM 1525 C C . ILE A 1 186 ? -4.703 -8.190 13.717 1.00 70.88 186 ILE A C 1
ATOM 1527 O O . ILE A 1 186 ? -3.629 -8.769 13.592 1.00 70.88 186 ILE A O 1
ATOM 1531 N N . GLY A 1 187 ? -5.249 -7.934 14.909 1.00 70.94 187 GLY A N 1
ATOM 1532 C CA . GLY A 1 187 ? -4.541 -8.132 16.170 1.00 70.94 187 GLY A CA 1
ATOM 1533 C C . GLY A 1 187 ? -5.425 -7.885 17.394 1.00 70.94 187 GLY A C 1
ATOM 1534 O O . GLY A 1 187 ? -6.557 -7.400 17.295 1.00 70.94 187 GLY A O 1
ATOM 1535 N N . GLY A 1 188 ? -4.922 -8.249 18.571 1.00 72.38 188 GLY A N 1
ATOM 1536 C CA . GLY A 1 188 ? -5.517 -7.890 19.861 1.00 72.38 188 GLY A CA 1
ATOM 1537 C C . GLY A 1 188 ? -4.630 -6.884 20.586 1.00 72.38 188 GLY A C 1
ATOM 1538 O O . GLY A 1 188 ? -3.409 -7.001 20.535 1.00 72.38 188 GLY A O 1
ATOM 1539 N N . ILE A 1 189 ? -5.231 -5.914 21.272 1.00 69.38 189 ILE A N 1
ATOM 1540 C CA . ILE A 1 189 ? -4.510 -4.994 22.156 1.00 69.38 189 ILE A CA 1
ATOM 1541 C C . ILE A 1 189 ? -4.736 -5.454 23.591 1.00 69.38 189 ILE A C 1
ATOM 1543 O O . ILE A 1 189 ? -5.855 -5.415 24.106 1.00 69.38 189 ILE A O 1
ATOM 1547 N N . GLU A 1 190 ? -3.663 -5.861 24.263 1.00 66.69 190 GLU A N 1
ATOM 1548 C CA . GLU A 1 190 ? -3.720 -6.144 25.692 1.00 66.69 190 GLU A CA 1
ATOM 1549 C C . GLU A 1 190 ? -3.922 -4.837 26.464 1.00 66.69 190 GLU A C 1
ATOM 1551 O O . GLU A 1 190 ? -3.024 -4.000 26.532 1.00 66.69 190 GLU A O 1
ATOM 1556 N N . LEU A 1 191 ? -5.086 -4.665 27.096 1.00 62.34 191 LEU A N 1
ATOM 1557 C CA . LEU A 1 191 ? -5.443 -3.454 27.853 1.00 62.34 191 LEU A CA 1
ATOM 1558 C C . LEU A 1 191 ? -4.419 -3.084 28.944 1.00 62.34 191 LEU A C 1
ATOM 1560 O O . LEU A 1 191 ? -4.294 -1.916 29.303 1.00 62.34 191 LEU A O 1
ATOM 1564 N N . GLY A 1 192 ? -3.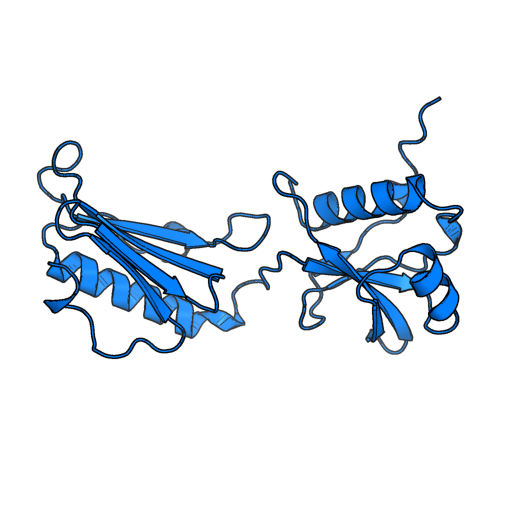643 -4.052 29.448 1.00 59.53 192 GLY A N 1
ATOM 1565 C CA . GLY A 1 192 ? -2.536 -3.802 30.378 1.00 59.53 192 GLY A CA 1
ATOM 1566 C C . GLY A 1 192 ? -1.447 -2.880 29.809 1.00 59.53 192 GLY A C 1
ATOM 1567 O O . GLY A 1 192 ? -0.859 -2.101 30.557 1.00 59.53 192 GLY A O 1
ATOM 1568 N N . THR A 1 193 ? -1.240 -2.886 28.490 1.00 59.78 193 THR A N 1
ATOM 1569 C CA . THR A 1 193 ? -0.281 -2.004 27.794 1.00 59.78 193 THR A CA 1
ATOM 1570 C C . THR A 1 193 ? -0.733 -0.541 27.750 1.00 59.78 193 THR A C 1
ATOM 1572 O O . THR A 1 193 ? 0.095 0.363 27.654 1.00 59.78 193 THR A O 1
ATOM 1575 N N . LEU A 1 194 ? -2.037 -0.285 27.906 1.00 58.50 194 LEU A N 1
ATOM 1576 C CA . LEU A 1 194 ? -2.603 1.063 28.008 1.00 58.50 194 LEU A CA 1
ATOM 1577 C C . LEU A 1 194 ? -2.473 1.648 29.423 1.00 58.50 194 LEU A C 1
ATOM 1579 O O . LEU A 1 194 ? -2.575 2.859 29.593 1.00 58.50 194 LEU A O 1
ATOM 1583 N N . LYS A 1 195 ? -2.241 0.806 30.443 1.00 54.84 195 LYS A N 1
ATOM 1584 C CA . LYS A 1 195 ? -2.160 1.219 31.857 1.00 54.84 195 LYS A CA 1
ATOM 1585 C C . LYS A 1 195 ? -0.763 1.697 32.283 1.00 54.84 195 LYS A C 1
ATOM 1587 O O . LYS A 1 195 ? -0.627 2.259 33.367 1.00 54.84 195 LYS A O 1
ATOM 1592 N N . HIS A 1 196 ? 0.260 1.524 31.444 1.00 46.44 196 HIS A N 1
ATOM 1593 C CA . HIS A 1 196 ? 1.620 2.002 31.700 1.00 46.44 196 HIS A CA 1
ATOM 1594 C C . HIS A 1 196 ? 1.971 3.178 30.785 1.00 46.44 196 HIS A C 1
ATOM 1596 O O . HIS A 1 196 ? 2.377 2.974 29.643 1.00 46.44 196 HIS A O 1
ATOM 1602 N N . GLU A 1 197 ? 1.762 4.395 31.301 1.00 42.97 197 GLU A N 1
ATOM 1603 C CA . GLU A 1 197 ? 2.567 5.614 31.047 1.00 42.97 197 GLU A CA 1
ATOM 1604 C C . GLU A 1 197 ? 2.006 6.879 31.727 1.00 42.97 197 GLU A C 1
ATOM 1606 O O . GLU A 1 197 ? 2.378 7.995 31.386 1.00 42.97 197 GLU A O 1
ATOM 1611 N N . SER A 1 198 ? 1.172 6.754 32.760 1.00 33.41 198 SER A N 1
ATOM 1612 C CA . SER A 1 198 ? 0.888 7.875 33.659 1.00 33.41 198 SER A CA 1
ATOM 1613 C C . SER A 1 198 ? 2.074 8.097 34.609 1.00 33.41 198 SER A C 1
ATOM 1615 O O . SER A 1 198 ? 2.059 7.680 35.767 1.00 33.41 198 SER A O 1
ATOM 1617 N N . HIS A 1 199 ? 3.140 8.723 34.105 1.00 32.38 199 HIS A N 1
ATOM 1618 C CA . HIS A 1 199 ? 4.212 9.251 34.944 1.00 32.38 199 HIS A CA 1
ATOM 1619 C C . HIS A 1 199 ? 3.815 10.614 35.525 1.00 32.38 199 HIS A C 1
ATOM 1621 O O . HIS A 1 199 ? 3.650 11.593 34.803 1.00 32.38 199 HIS A O 1
ATOM 1627 N N . SER A 1 200 ? 3.595 10.577 36.843 1.00 32.22 200 SER A N 1
ATOM 1628 C CA . SER A 1 200 ? 4.228 11.399 37.889 1.00 32.22 200 SER A CA 1
ATOM 1629 C C . SER A 1 200 ? 4.746 12.792 37.534 1.00 32.22 200 SER A C 1
ATOM 1631 O O . SER A 1 200 ? 5.704 12.882 36.736 1.00 32.22 200 SER A O 1
#

Organism: NCBI:txid237018

Sequence (200 aa):
MYLSHLPSIIPNWEIVENDEEYHYLELSGYSGEFRIYLTEDRYENPDKPYKLGFDQTKGILERFDYSTLEADSLYSTPKEAVQEMMEVIKSITDLYNEFLPVTNEVFLALGDARHFDSIQNILGGETKIADYKGQSLVFRKVSLTWGSLSYEDAAIKSIKFLTEQSPFQTDDFSDCFLCNEKFDWIGGIELGTLKHESHS

Radius of gyration: 21.85 Å; chains: 1; bounding box: 50×27×64 Å

Foldseek 3Di:
DLVVQDDPDQPQKDWPDDDPVQQKTWIAGNNNQKIWMWGAQCPVPVQFRIFIFIFRRFAQDGDDGCVNVVADGTHRDSNVNSVSVVVSSVVCVVCVVVPDQRALKKWKFFAAPVCQVVCCVFQPADWDWDDDPNGTTIIHIDGFDHPAPDPLRSVLVRVLVSVVRGPDDLVRGDWIFIAHPVRHGDDTHDSVSNVPDPDD